Protein AF-Q9ZJ53-F1 (afdb_monomer)

Mean predicted aligned error: 12.36 Å

pLDDT: mean 78.8, std 17.34, range [36.0, 97.31]

Nearest PDB structures (foldseek):
  8stc-assembly3_E  TM=5.193E-01  e=4.170E+00  Lactiplantibacillus plantarum WCFS1
  7mj1-assembly2_C  TM=5.010E-01  e=5.053E+00  Lactiplantibacillus plantarum WCFS1
  8std-assembly2_D  TM=4.427E-01  e=3.441E+00  Lactiplantibacillus plantarum WCFS1
  8std-assembly3_F  TM=4.388E-01  e=3.911E+00  Lactiplantibacillus plantarum WCFS1

Structure (mmCIF, N/CA/C/O backbone):
data_AF-Q9ZJ53-F1
#
_entry.id   AF-Q9ZJ53-F1
#
loop_
_atom_site.group_PDB
_atom_site.id
_atom_site.type_symbol
_atom_site.label_atom_id
_atom_site.label_alt_id
_atom_site.label_comp_id
_atom_site.label_asym_id
_atom_site.label_entity_id
_atom_site.label_seq_id
_atom_site.pdbx_PDB_ins_code
_atom_site.Cartn_x
_atom_site.Cartn_y
_atom_site.Cartn_z
_atom_site.occupancy
_atom_site.B_iso_or_equiv
_atom_site.auth_seq_id
_atom_site.auth_comp_id
_atom_site.auth_asym_id
_atom_site.auth_atom_id
_atom_site.pdbx_PDB_model_num
ATOM 1 N N . MET A 1 1 ? -13.342 -15.848 3.183 1.00 72.25 1 MET A N 1
ATOM 2 C CA . MET A 1 1 ? -12.211 -14.895 3.230 1.00 72.25 1 MET A CA 1
ATOM 3 C C . MET A 1 1 ? -12.802 -13.496 3.196 1.00 72.25 1 MET A C 1
ATOM 5 O O . MET A 1 1 ? -13.707 -13.292 2.391 1.00 72.25 1 MET A O 1
ATOM 9 N N . ARG A 1 2 ? -12.399 -12.587 4.096 1.00 85.50 2 ARG A N 1
ATOM 10 C CA . ARG A 1 2 ? -12.869 -11.194 4.034 1.00 85.50 2 ARG A CA 1
ATOM 11 C C . ARG A 1 2 ? -12.349 -10.569 2.742 1.00 85.50 2 ARG A C 1
ATOM 13 O O . ARG A 1 2 ? -11.271 -10.915 2.260 1.00 85.50 2 ARG A O 1
ATOM 20 N N . GLU A 1 3 ? -13.169 -9.728 2.130 1.00 91.69 3 GLU A N 1
ATOM 21 C CA . GLU A 1 3 ? -12.764 -9.009 0.927 1.00 91.69 3 GLU A CA 1
ATOM 22 C C . GLU A 1 3 ? -11.714 -7.957 1.299 1.00 91.69 3 GLU A C 1
ATOM 24 O O . GLU A 1 3 ? -11.797 -7.349 2.367 1.00 91.69 3 GLU A O 1
ATOM 29 N N . LYS A 1 4 ? -10.714 -7.792 0.433 1.00 94.44 4 LYS A N 1
ATOM 30 C CA . LYS A 1 4 ? -9.555 -6.930 0.666 1.00 94.44 4 LYS A CA 1
ATOM 31 C C . LYS A 1 4 ? -9.735 -5.614 -0.084 1.00 94.44 4 LYS A C 1
ATOM 33 O O . LYS A 1 4 ? -10.147 -5.642 -1.246 1.00 94.44 4 LYS A O 1
ATOM 38 N N . PHE A 1 5 ? -9.414 -4.508 0.576 1.00 95.75 5 PHE A N 1
ATOM 39 C CA . PHE A 1 5 ? -9.297 -3.176 -0.015 1.00 95.75 5 PHE A CA 1
ATOM 40 C C . PHE A 1 5 ? -7.857 -2.704 0.124 1.00 95.75 5 PHE A C 1
ATOM 42 O O . PHE A 1 5 ? -7.262 -2.858 1.190 1.00 95.75 5 PHE A O 1
ATOM 49 N N . VAL A 1 6 ? -7.306 -2.166 -0.957 1.00 96.69 6 VAL A N 1
ATOM 50 C CA . VAL A 1 6 ? -5.918 -1.720 -1.035 1.00 96.69 6 VAL A CA 1
ATOM 51 C C . VAL A 1 6 ? -5.913 -0.251 -1.418 1.00 96.69 6 VAL A C 1
ATOM 53 O O . VAL A 1 6 ? -6.460 0.104 -2.454 1.00 96.69 6 VAL A O 1
ATOM 56 N N . TYR A 1 7 ? -5.299 0.583 -0.591 1.00 96.50 7 TYR A N 1
ATOM 57 C CA . TYR A 1 7 ? -5.105 2.004 -0.849 1.00 96.50 7 TYR A CA 1
ATOM 58 C C . TYR A 1 7 ? -3.656 2.230 -1.256 1.00 96.50 7 TYR A C 1
ATOM 60 O O . TYR A 1 7 ? -2.741 1.762 -0.575 1.00 96.50 7 TYR A O 1
ATOM 68 N N . VAL A 1 8 ? -3.462 2.913 -2.376 1.00 94.69 8 VAL A N 1
ATOM 69 C CA . VAL A 1 8 ? -2.155 3.147 -2.990 1.00 94.69 8 VAL A CA 1
ATOM 70 C C . VAL A 1 8 ? -1.947 4.636 -3.205 1.00 94.69 8 VAL A C 1
ATOM 72 O O . VAL A 1 8 ? -2.920 5.385 -3.321 1.00 94.69 8 VAL A O 1
ATOM 75 N N . GLU A 1 9 ? -0.695 5.072 -3.229 1.00 90.69 9 GLU A N 1
ATOM 76 C CA . GLU A 1 9 ? -0.370 6.492 -3.301 1.00 90.69 9 GLU A CA 1
ATOM 77 C C . GLU A 1 9 ? -0.742 7.101 -4.658 1.00 90.69 9 GLU A C 1
ATOM 79 O O . GLU A 1 9 ? -1.422 8.133 -4.707 1.00 90.69 9 GLU A O 1
ATOM 84 N N . GLY A 1 10 ? -0.314 6.448 -5.741 1.00 88.94 10 GLY A N 1
ATOM 85 C CA . GLY A 1 10 ? -0.455 6.938 -7.102 1.00 88.94 10 GLY A CA 1
ATOM 86 C C . GLY A 1 10 ? -0.963 5.906 -8.107 1.00 88.94 10 GLY A C 1
ATOM 87 O O . GLY A 1 10 ? -1.280 4.751 -7.812 1.00 88.94 10 GLY A O 1
ATOM 88 N N . GLU A 1 11 ? -1.058 6.352 -9.360 1.00 87.62 11 GLU A N 1
ATOM 89 C CA . GLU A 1 11 ? -1.550 5.509 -10.454 1.00 87.62 11 GLU A CA 1
ATOM 90 C C . GLU A 1 11 ? -0.517 4.453 -10.873 1.00 87.62 11 GLU A C 1
ATOM 92 O O . GLU A 1 11 ? -0.888 3.339 -11.239 1.00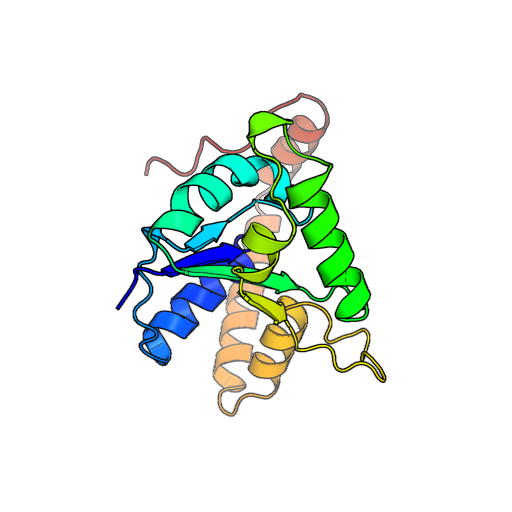 87.62 11 GLU A O 1
ATOM 97 N N . SER A 1 12 ? 0.778 4.770 -10.780 1.00 86.00 12 SER A N 1
ATOM 98 C CA . SER A 1 12 ? 1.866 3.816 -11.024 1.00 86.00 12 SER A CA 1
ATOM 99 C C . SER A 1 12 ? 1.786 2.625 -10.068 1.00 86.00 12 SER A C 1
ATOM 101 O O . SER A 1 12 ? 1.815 1.478 -10.522 1.00 86.00 12 SER A O 1
ATOM 103 N N . ASP A 1 13 ? 1.574 2.881 -8.776 1.00 88.69 13 ASP A N 1
ATOM 104 C CA . ASP A 1 13 ? 1.384 1.848 -7.751 1.00 88.69 13 ASP A CA 1
ATOM 105 C C . ASP A 1 13 ? 0.178 0.964 -8.046 1.00 88.69 13 ASP A C 1
ATOM 107 O O . ASP A 1 13 ? 0.246 -0.265 -7.953 1.00 88.69 13 ASP A O 1
ATOM 111 N N . LYS A 1 14 ? -0.938 1.588 -8.446 1.00 90.69 14 LYS A N 1
ATOM 112 C CA . LYS A 1 14 ? -2.165 0.878 -8.814 1.00 90.69 14 LYS A CA 1
ATOM 113 C C . LYS A 1 14 ? -1.925 -0.067 -9.984 1.00 90.69 14 LYS A C 1
ATOM 115 O O . LYS A 1 14 ? -2.324 -1.233 -9.924 1.00 90.69 14 LYS A O 1
ATOM 120 N N . ILE A 1 15 ? -1.273 0.419 -11.038 1.00 88.50 15 ILE A N 1
ATOM 121 C CA . ILE A 1 15 ? -0.942 -0.378 -12.222 1.00 88.50 15 ILE A CA 1
ATOM 122 C C . ILE A 1 15 ? -0.030 -1.541 -11.828 1.00 88.50 15 ILE A C 1
ATOM 124 O O . ILE A 1 15 ? -0.306 -2.689 -12.181 1.00 88.50 15 ILE A O 1
ATOM 128 N N . PHE A 1 16 ? 1.019 -1.274 -11.050 1.00 88.19 16 PHE A N 1
ATOM 129 C CA . PHE A 1 16 ? 1.937 -2.310 -10.587 1.00 88.19 16 PHE A CA 1
ATOM 130 C C . PHE A 1 16 ? 1.232 -3.383 -9.756 1.00 88.19 16 PHE A C 1
ATOM 132 O O . PHE A 1 16 ? 1.415 -4.574 -10.012 1.00 88.19 16 PHE A O 1
ATOM 139 N N . LEU A 1 17 ? 0.383 -2.990 -8.804 1.00 89.50 17 LEU A N 1
ATOM 140 C CA . LEU A 1 17 ? -0.383 -3.930 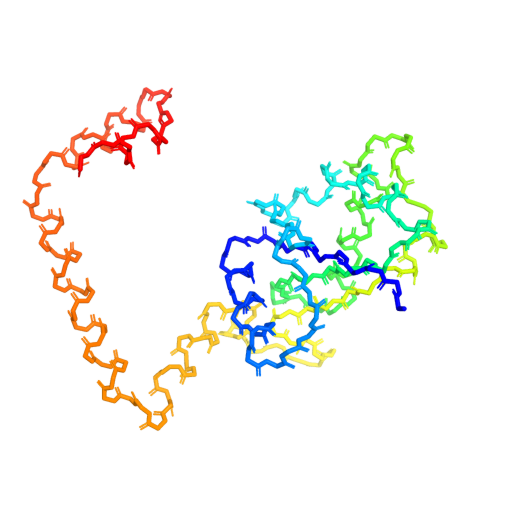-7.988 1.00 89.50 17 LEU A CA 1
ATOM 141 C C . LEU A 1 17 ? -1.403 -4.724 -8.798 1.00 89.50 17 LEU A C 1
ATOM 143 O O . LEU A 1 17 ? -1.616 -5.896 -8.496 1.00 89.50 17 LEU A O 1
ATOM 147 N N . THR A 1 18 ? -1.992 -4.130 -9.835 1.00 88.44 18 THR A N 1
ATOM 148 C CA . THR A 1 18 ? -2.893 -4.835 -10.759 1.00 88.44 18 THR A CA 1
ATOM 149 C C . THR A 1 18 ? -2.136 -5.937 -11.502 1.00 88.44 18 THR A C 1
ATOM 151 O O . THR A 1 18 ? -2.536 -7.099 -11.460 1.00 88.44 18 THR A O 1
ATOM 154 N N . ILE A 1 19 ? -0.969 -5.617 -12.074 1.00 87.19 19 ILE A N 1
ATOM 155 C CA . ILE A 1 19 ? -0.103 -6.601 -12.744 1.00 87.19 19 ILE A CA 1
ATOM 156 C C . ILE A 1 19 ? 0.352 -7.685 -11.757 1.00 87.19 19 ILE A C 1
ATOM 158 O O . ILE A 1 19 ? 0.307 -8.879 -12.058 1.00 87.19 19 ILE A O 1
ATOM 162 N N . LEU A 1 20 ? 0.776 -7.293 -10.553 1.00 86.25 20 LEU A N 1
ATOM 163 C CA . LEU A 1 20 ? 1.206 -8.237 -9.525 1.00 86.25 20 LEU A CA 1
ATOM 164 C C . LEU A 1 20 ? 0.060 -9.167 -9.103 1.00 86.25 20 LEU A C 1
ATOM 166 O O . LEU A 1 20 ? 0.287 -10.362 -8.903 1.00 86.25 20 LEU A O 1
ATOM 170 N N . ASN A 1 21 ? -1.162 -8.640 -8.992 1.00 88.94 21 ASN A N 1
ATOM 171 C CA . ASN A 1 21 ? -2.365 -9.404 -8.683 1.00 88.94 21 ASN A CA 1
ATOM 172 C C . ASN A 1 21 ? -2.666 -10.452 -9.759 1.00 88.94 21 ASN A C 1
ATOM 174 O O . ASN A 1 21 ? -2.950 -11.591 -9.394 1.00 88.94 21 ASN A O 1
ATOM 178 N N . GLU A 1 22 ? -2.542 -10.111 -11.044 1.00 86.56 22 GLU A N 1
ATOM 179 C CA . GLU A 1 22 ? -2.704 -11.062 -12.153 1.00 86.56 22 GLU A CA 1
ATOM 180 C C . GLU A 1 22 ? -1.621 -12.149 -12.135 1.00 86.56 22 GLU A C 1
ATOM 182 O O . GLU A 1 22 ? -1.921 -13.342 -12.186 1.00 86.56 22 GLU A O 1
ATOM 187 N N . VAL A 1 23 ? -0.351 -11.755 -11.994 1.00 84.06 23 VAL A N 1
ATOM 188 C CA . VAL A 1 23 ? 0.794 -12.680 -12.048 1.00 84.06 23 VAL A CA 1
ATOM 189 C C . VAL A 1 23 ? 0.835 -13.620 -10.843 1.00 84.06 23 VAL A C 1
ATOM 191 O O . VAL A 1 23 ? 1.211 -14.787 -10.970 1.00 84.06 23 VAL A O 1
ATOM 194 N N . LYS A 1 24 ? 0.495 -13.123 -9.650 1.00 87.06 24 LYS A N 1
ATOM 195 C CA . LYS A 1 24 ? 0.548 -13.893 -8.396 1.00 87.06 24 LYS A CA 1
ATOM 196 C C . LYS A 1 24 ? -0.809 -14.429 -7.952 1.00 87.06 24 LYS A C 1
ATOM 198 O O . LYS A 1 24 ? -0.859 -15.124 -6.940 1.00 87.06 24 LYS A O 1
ATOM 203 N N . ASN A 1 25 ? -1.877 -14.134 -8.693 1.00 87.25 25 ASN A N 1
ATOM 204 C CA . ASN A 1 25 ? -3.254 -14.495 -8.365 1.00 87.25 25 ASN A CA 1
ATOM 205 C C . ASN A 1 25 ? -3.618 -14.132 -6.910 1.00 87.25 25 ASN A C 1
ATOM 207 O O . ASN A 1 25 ? -4.056 -14.977 -6.127 1.00 87.25 25 ASN A O 1
ATOM 211 N N . LEU A 1 26 ? -3.394 -12.868 -6.519 1.00 85.62 26 LEU A N 1
ATOM 212 C CA . LEU A 1 26 ? -3.594 -12.408 -5.130 1.00 85.62 26 LEU A CA 1
ATOM 213 C C . LEU A 1 26 ? -5.081 -12.355 -4.719 1.00 85.62 26 LEU A C 1
ATOM 215 O O . LEU A 1 26 ? -5.398 -12.181 -3.531 1.00 85.62 26 LEU A O 1
ATOM 219 N N . GLY A 1 27 ? -5.986 -12.525 -5.689 1.00 87.25 27 GLY A N 1
ATOM 220 C CA . GLY A 1 27 ? -7.434 -12.530 -5.500 1.00 87.25 27 GLY A CA 1
ATOM 221 C C . GLY A 1 27 ? -7.998 -11.152 -5.154 1.00 87.25 27 GLY A C 1
ATOM 222 O O . GLY A 1 27 ? -9.046 -11.068 -4.511 1.00 87.25 27 GLY A O 1
ATOM 223 N N . LEU A 1 28 ? -7.285 -10.081 -5.512 1.00 90.38 28 LEU A N 1
ATOM 224 C CA . LEU A 1 28 ? -7.778 -8.713 -5.395 1.00 90.38 28 LEU A CA 1
ATOM 225 C C . LEU A 1 28 ? -8.714 -8.421 -6.568 1.00 90.38 28 LEU A C 1
ATOM 227 O O . LEU A 1 28 ? -8.491 -8.887 -7.683 1.00 90.38 28 LEU A O 1
ATOM 231 N N . LYS A 1 29 ? -9.767 -7.650 -6.307 1.00 91.88 29 LYS A N 1
ATOM 232 C CA . LYS A 1 29 ? -10.575 -7.055 -7.371 1.00 91.88 29 LYS A CA 1
ATOM 233 C C . LYS A 1 29 ? -9.981 -5.699 -7.707 1.00 91.88 29 LYS A C 1
ATOM 235 O O . LYS A 1 29 ? -9.721 -4.927 -6.786 1.00 91.88 29 LYS A O 1
ATOM 240 N N . ASP A 1 30 ? -9.869 -5.376 -8.987 1.00 87.06 30 ASP A N 1
ATOM 241 C CA . ASP A 1 30 ? -9.320 -4.089 -9.435 1.00 87.06 30 ASP A CA 1
ATOM 242 C C . ASP A 1 30 ? -10.124 -2.898 -8.891 1.00 87.06 30 ASP A C 1
ATOM 244 O O . ASP A 1 30 ? -9.560 -1.865 -8.538 1.00 87.06 30 ASP A O 1
ATOM 248 N N . SER A 1 31 ? -11.442 -3.071 -8.722 1.00 90.88 31 SER A N 1
ATOM 249 C CA . SER A 1 31 ? -12.336 -2.085 -8.095 1.00 90.88 31 SER A CA 1
ATOM 250 C C . SER A 1 31 ? -11.992 -1.770 -6.638 1.00 90.88 31 SER A C 1
ATOM 252 O O . SER A 1 31 ? -12.444 -0.758 -6.113 1.00 90.88 31 SER A O 1
ATOM 254 N N . ASN A 1 32 ? -11.235 -2.645 -5.978 1.00 93.69 32 ASN A N 1
ATOM 255 C CA . ASN A 1 32 ? -10.861 -2.511 -4.576 1.00 93.69 32 ASN A CA 1
ATOM 256 C C . ASN A 1 32 ? -9.426 -1.983 -4.414 1.00 93.69 32 ASN A C 1
ATOM 258 O O . ASN A 1 32 ? -8.951 -1.899 -3.282 1.00 93.69 32 ASN A O 1
ATOM 262 N N . ILE A 1 33 ? -8.738 -1.658 -5.518 1.00 94.44 33 ILE A N 1
ATOM 263 C CA . ILE A 1 33 ? -7.447 -0.963 -5.518 1.00 94.44 33 ILE A CA 1
ATOM 264 C C . ILE A 1 33 ? -7.721 0.529 -5.747 1.00 94.44 33 ILE A C 1
ATOM 266 O O . ILE A 1 33 ? -8.018 0.982 -6.861 1.00 94.44 33 ILE A O 1
ATOM 270 N N . ILE A 1 34 ? -7.673 1.284 -4.656 1.00 95.12 34 ILE A N 1
ATOM 271 C CA . ILE A 1 34 ? -8.033 2.695 -4.577 1.00 95.12 34 ILE A CA 1
ATOM 272 C C . ILE A 1 34 ? -6.761 3.531 -4.669 1.00 95.12 34 ILE A C 1
ATOM 274 O O . ILE A 1 34 ? -5.859 3.384 -3.850 1.00 95.12 34 ILE A O 1
ATOM 278 N N . ASN A 1 35 ? -6.696 4.398 -5.674 1.00 93.75 35 ASN A N 1
ATOM 279 C CA . ASN A 1 35 ? -5.626 5.375 -5.830 1.00 93.75 35 ASN A CA 1
ATOM 280 C C . ASN A 1 35 ? -6.002 6.640 -5.045 1.00 93.75 35 ASN A C 1
ATOM 282 O O . ASN A 1 35 ? -7.012 7.268 -5.361 1.00 93.75 35 ASN A O 1
ATOM 286 N N . CYS A 1 36 ? -5.199 7.003 -4.045 1.00 92.38 36 CYS A N 1
ATOM 287 C CA . CYS A 1 36 ? -5.397 8.202 -3.227 1.00 92.38 36 CYS A CA 1
ATOM 288 C C . CYS A 1 36 ? -5.021 9.498 -3.974 1.00 92.38 36 CYS A C 1
ATOM 290 O O . CYS A 1 36 ? -5.352 10.599 -3.541 1.00 92.38 36 CYS A O 1
ATOM 292 N N . GLY A 1 37 ? -4.317 9.393 -5.101 1.00 84.94 37 GLY A N 1
ATOM 293 C CA . GLY A 1 37 ? -3.938 10.493 -5.985 1.00 84.94 37 GLY A CA 1
ATOM 294 C C . GLY A 1 37 ? -2.677 11.253 -5.567 1.00 84.94 37 GLY A C 1
ATOM 295 O O . GLY A 1 37 ? -2.169 12.034 -6.370 1.00 84.94 37 GLY A O 1
ATOM 296 N N . SER A 1 38 ? -2.194 11.064 -4.335 1.00 83.50 38 SER A N 1
ATOM 297 C CA . SER A 1 38 ? -0.897 11.537 -3.817 1.00 83.50 38 SER A CA 1
ATOM 298 C C . SER A 1 38 ? -0.687 11.060 -2.374 1.00 83.50 38 SER A C 1
ATOM 300 O O . SER A 1 38 ? -1.678 10.798 -1.684 1.00 83.50 38 SER A O 1
ATOM 302 N N . LYS A 1 39 ? 0.554 11.093 -1.861 1.00 76.12 39 LYS A N 1
ATOM 303 C CA . LYS A 1 39 ? 0.859 10.725 -0.463 1.00 76.12 39 LYS A CA 1
ATOM 304 C C . LYS A 1 39 ? 0.035 11.432 0.591 1.00 76.12 39 LYS A C 1
ATOM 306 O O . LYS A 1 39 ? -0.295 10.810 1.591 1.00 76.12 39 LYS A O 1
ATOM 311 N N . ASP A 1 40 ? -0.299 12.702 0.387 1.00 83.50 40 ASP A N 1
ATOM 312 C CA . ASP A 1 40 ? -0.938 13.533 1.415 1.00 83.50 40 ASP A CA 1
ATOM 313 C C . ASP A 1 40 ? -2.472 13.414 1.436 1.00 83.50 40 ASP A C 1
ATOM 315 O O . ASP A 1 40 ? -3.138 14.081 2.230 1.00 83.50 40 ASP A O 1
ATOM 319 N N . LYS A 1 41 ? -3.048 12.588 0.552 1.00 91.38 41 LYS A N 1
ATOM 320 C CA . LYS A 1 41 ? -4.501 12.488 0.337 1.00 91.38 41 LYS A CA 1
ATOM 321 C C . LYS A 1 41 ? -5.150 11.249 0.934 1.00 91.38 41 LYS A C 1
ATOM 323 O O . LYS A 1 41 ? -6.353 11.061 0.787 1.00 91.38 41 LYS A O 1
ATOM 328 N N . LEU A 1 42 ? -4.411 10.427 1.678 1.00 94.12 42 LEU A N 1
ATOM 329 C CA . LEU A 1 42 ? -5.008 9.274 2.357 1.00 94.12 42 LEU A CA 1
ATOM 330 C C . LEU A 1 42 ? -6.086 9.700 3.376 1.00 94.12 42 LEU A C 1
ATOM 332 O O . LEU A 1 42 ? -7.030 8.957 3.635 1.00 94.12 42 LEU A O 1
ATOM 336 N N . SER A 1 43 ? -5.979 10.909 3.936 1.00 93.25 43 SER A N 1
ATOM 337 C CA . SER A 1 43 ? -6.982 11.474 4.849 1.00 93.25 43 SER A CA 1
ATOM 338 C C . SER A 1 43 ? -8.358 11.690 4.203 1.00 93.25 43 SER A C 1
ATOM 340 O O . SER A 1 43 ? -9.366 11.643 4.918 1.00 93.25 43 SER A O 1
ATOM 342 N N . GLU A 1 44 ? -8.411 11.891 2.880 1.00 93.81 44 GLU A N 1
ATOM 343 C CA . GLU A 1 44 ? -9.653 12.010 2.102 1.00 93.81 44 GLU A CA 1
ATOM 344 C C . GLU A 1 44 ? -10.406 10.668 2.069 1.00 93.81 44 GLU A C 1
ATOM 346 O O . GLU A 1 44 ? -11.634 10.641 2.102 1.00 93.81 44 GLU A O 1
ATOM 351 N N . GLU A 1 45 ? -9.676 9.553 2.145 1.00 95.38 45 GLU A N 1
ATOM 352 C CA . GLU A 1 45 ? -10.216 8.189 2.150 1.00 95.38 45 GLU A CA 1
ATOM 353 C C . GLU A 1 45 ? -10.542 7.652 3.556 1.00 95.38 45 GLU A C 1
ATOM 355 O O . GLU A 1 45 ? -11.029 6.527 3.701 1.00 95.38 45 GLU A O 1
ATOM 360 N N . ALA A 1 46 ? -10.316 8.433 4.619 1.00 94.25 46 ALA A N 1
ATOM 361 C CA . ALA A 1 46 ? -10.484 7.967 5.999 1.00 94.25 46 ALA A CA 1
ATOM 362 C C . ALA A 1 46 ? -11.918 7.503 6.318 1.00 94.25 46 ALA A C 1
ATOM 364 O O . ALA A 1 46 ? -12.102 6.530 7.052 1.00 94.25 46 ALA A O 1
ATOM 365 N N . GLU A 1 47 ? -12.939 8.150 5.743 1.00 94.88 47 GLU A N 1
ATOM 366 C CA . GLU A 1 47 ? -14.338 7.718 5.874 1.00 94.88 47 GLU A CA 1
ATOM 367 C C . GLU A 1 47 ? -14.538 6.306 5.307 1.00 94.88 47 GLU A C 1
ATOM 369 O O . GLU A 1 47 ? -15.087 5.427 5.979 1.00 94.88 47 GLU A O 1
ATOM 374 N N . SER A 1 48 ? -14.038 6.080 4.090 1.00 94.44 48 SER A N 1
ATOM 375 C CA . SER A 1 48 ? -14.098 4.799 3.385 1.00 94.44 48 SER A CA 1
ATOM 376 C C . SER A 1 48 ? -13.344 3.714 4.154 1.00 94.44 48 SER A C 1
ATOM 378 O O . SER A 1 48 ? -13.888 2.636 4.410 1.00 94.44 48 SER A O 1
ATOM 380 N N . ILE A 1 49 ? -12.125 4.013 4.607 1.00 95.81 49 ILE A N 1
ATOM 381 C CA . ILE A 1 49 ? -11.299 3.102 5.406 1.00 95.81 49 ILE A CA 1
ATOM 382 C C . ILE A 1 49 ? -12.043 2.698 6.682 1.00 95.81 49 ILE A C 1
ATOM 384 O O . ILE A 1 49 ? -12.241 1.507 6.938 1.00 95.81 49 ILE A O 1
ATOM 388 N N . LYS A 1 50 ? -12.523 3.679 7.455 1.00 95.12 50 LYS A N 1
ATOM 389 C CA . LYS A 1 50 ? -13.222 3.438 8.723 1.00 95.12 50 LYS A CA 1
ATOM 390 C C . LYS A 1 50 ? -14.514 2.647 8.532 1.00 95.12 50 LYS A C 1
ATOM 392 O O . LYS A 1 50 ? -14.798 1.728 9.302 1.00 95.12 50 LYS A O 1
ATOM 397 N N . GLY A 1 51 ? -15.284 2.961 7.490 1.00 94.31 51 GLY A N 1
ATOM 398 C CA . GLY A 1 51 ? -16.493 2.219 7.136 1.00 94.31 51 GLY A CA 1
ATOM 399 C C . GLY A 1 51 ? -16.203 0.754 6.795 1.00 94.31 51 GLY A C 1
ATOM 400 O O . GLY A 1 51 ? -16.919 -0.146 7.246 1.00 94.31 51 GLY A O 1
ATOM 401 N N . ASN A 1 52 ? -15.124 0.501 6.052 1.00 94.69 52 ASN A N 1
ATOM 402 C CA . ASN A 1 52 ? -14.776 -0.831 5.568 1.00 94.69 52 ASN A CA 1
ATOM 403 C C . ASN A 1 52 ? -14.088 -1.722 6.618 1.00 94.69 52 ASN A C 1
ATOM 405 O O . ASN A 1 52 ? -14.253 -2.943 6.551 1.00 94.69 52 ASN A O 1
ATOM 409 N N . LEU A 1 53 ? -13.409 -1.161 7.628 1.00 94.25 53 LEU A N 1
ATOM 410 C CA . LEU A 1 53 ? -12.718 -1.920 8.691 1.00 94.25 53 LEU A CA 1
ATOM 411 C C . LEU A 1 53 ? -13.607 -2.957 9.405 1.00 94.25 53 LEU A C 1
ATOM 413 O O . LEU A 1 53 ? -13.133 -4.007 9.839 1.00 94.25 53 LEU A O 1
ATOM 417 N N . LYS A 1 54 ? -14.924 -2.726 9.466 1.00 88.56 54 LYS A N 1
ATOM 418 C CA . LYS A 1 54 ? -15.879 -3.647 10.109 1.00 88.56 54 LYS A CA 1
ATOM 419 C C . LYS A 1 54 ? -16.039 -4.981 9.377 1.00 88.56 54 LYS A C 1
ATOM 421 O O . LYS A 1 54 ? -16.323 -5.992 10.013 1.00 88.56 54 LYS A O 1
ATOM 426 N N . ALA A 1 55 ? -15.892 -4.991 8.051 1.00 92.19 55 ALA A N 1
ATOM 427 C CA . ALA A 1 55 ? -16.222 -6.152 7.216 1.00 92.19 55 ALA A CA 1
ATOM 428 C C . ALA A 1 55 ? -15.105 -6.575 6.251 1.00 92.19 55 ALA A C 1
ATOM 430 O O . ALA A 1 55 ? -15.099 -7.710 5.766 1.00 92.19 55 ALA A O 1
ATOM 431 N N . LYS A 1 56 ? -14.141 -5.697 5.982 1.00 95.06 56 LYS A N 1
ATOM 432 C CA . LYS A 1 56 ? -13.070 -5.884 4.999 1.00 95.06 56 LYS A CA 1
ATOM 433 C C . LYS A 1 56 ? -11.707 -5.905 5.673 1.00 95.06 56 LYS A C 1
ATOM 435 O O . LYS A 1 56 ? -11.579 -5.425 6.796 1.00 95.06 56 LYS A O 1
ATOM 440 N N . ASP A 1 57 ? -10.730 -6.481 4.990 1.00 95.31 57 ASP A N 1
ATOM 441 C CA . ASP A 1 57 ? -9.326 -6.351 5.367 1.00 95.31 57 ASP A CA 1
ATOM 442 C C . ASP A 1 57 ? -8.748 -5.148 4.615 1.00 95.31 57 ASP A C 1
ATOM 444 O O . ASP A 1 57 ? -8.875 -5.073 3.389 1.00 95.31 57 ASP A O 1
ATOM 448 N N . ILE A 1 58 ? -8.140 -4.208 5.338 1.00 97.31 58 ILE A N 1
ATOM 449 C CA . ILE A 1 58 ? -7.601 -2.974 4.759 1.00 97.31 58 ILE A CA 1
ATOM 450 C C . ILE A 1 58 ? -6.086 -3.066 4.642 1.00 97.31 58 ILE A C 1
ATOM 452 O O . ILE A 1 58 ? -5.391 -3.445 5.588 1.00 97.31 58 ILE A O 1
ATOM 456 N N . TYR A 1 59 ? -5.596 -2.688 3.469 1.00 96.31 59 TYR A N 1
ATOM 457 C CA . TYR A 1 59 ? -4.193 -2.651 3.113 1.00 96.31 59 TYR A CA 1
ATOM 458 C C . TYR A 1 59 ? -3.830 -1.251 2.630 1.00 96.31 59 TYR A C 1
ATOM 460 O O . TYR A 1 59 ? -4.583 -0.650 1.868 1.00 96.31 59 TYR A O 1
ATOM 468 N N . ILE 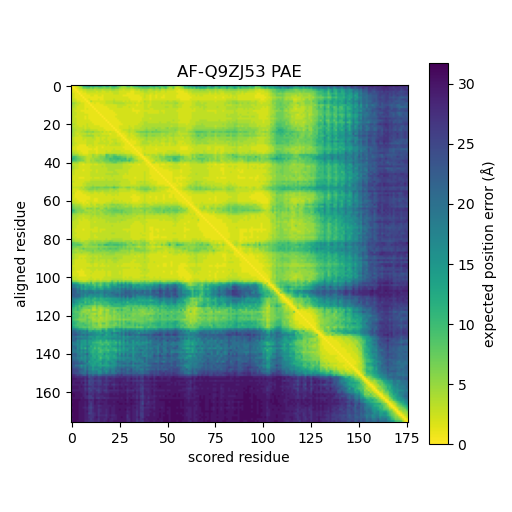A 1 60 ? -2.670 -0.756 3.041 1.00 95.56 60 ILE A N 1
ATOM 469 C CA . ILE A 1 60 ? -2.069 0.471 2.513 1.00 95.56 60 ILE A CA 1
ATOM 470 C C . ILE A 1 60 ? -0.725 0.081 1.909 1.00 95.56 60 ILE A C 1
ATOM 472 O O . ILE A 1 60 ? 0.063 -0.583 2.582 1.00 95.56 60 ILE A O 1
ATOM 476 N N . VAL A 1 61 ? -0.485 0.449 0.652 1.00 92.56 61 VAL A N 1
ATOM 477 C CA . VAL A 1 61 ? 0.762 0.166 -0.071 1.00 92.56 61 VAL A CA 1
ATOM 478 C C . VAL A 1 61 ? 1.314 1.478 -0.600 1.00 92.56 61 VAL A C 1
ATOM 480 O O . VAL A 1 61 ? 0.797 2.008 -1.579 1.00 92.56 61 VAL A O 1
ATOM 483 N N . PHE A 1 62 ? 2.291 2.034 0.107 1.00 91.50 62 PHE A N 1
ATOM 484 C CA . PHE A 1 62 ? 2.863 3.353 -0.173 1.00 91.50 62 PHE A CA 1
ATOM 485 C C . PHE A 1 62 ? 4.357 3.225 -0.431 1.00 91.50 62 PHE A C 1
ATOM 487 O O . PHE A 1 62 ? 4.983 2.274 0.041 1.00 91.50 62 PHE A O 1
ATOM 494 N N . ASP A 1 63 ? 4.936 4.201 -1.114 1.00 85.94 63 ASP A N 1
ATOM 495 C CA . ASP A 1 63 ? 6.381 4.265 -1.234 1.00 85.94 63 ASP A CA 1
ATOM 496 C C . ASP A 1 63 ? 7.030 4.671 0.090 1.00 85.94 63 ASP A C 1
ATOM 498 O O . ASP A 1 63 ? 6.429 5.271 0.987 1.00 85.94 63 ASP A O 1
ATOM 502 N N . SER A 1 64 ? 8.280 4.264 0.254 1.00 79.75 64 SER A N 1
ATOM 503 C CA . SER A 1 64 ? 9.019 4.483 1.491 1.00 79.75 64 SER A CA 1
ATOM 504 C C . SER A 1 64 ? 9.642 5.877 1.588 1.00 79.75 64 SER A C 1
ATOM 506 O O . SER A 1 64 ? 10.054 6.272 2.678 1.00 79.75 64 SER A O 1
ATOM 508 N N . ASP A 1 65 ? 9.719 6.629 0.482 1.00 80.00 65 ASP A N 1
ATOM 509 C CA . ASP A 1 65 ? 10.185 8.025 0.433 1.00 80.00 65 ASP A CA 1
ATOM 510 C C . ASP A 1 65 ? 11.571 8.257 1.080 1.00 80.00 65 ASP A C 1
ATOM 512 O O . ASP A 1 65 ? 11.870 9.344 1.582 1.00 80.00 65 ASP A O 1
ATOM 516 N N . ASN A 1 66 ? 12.437 7.235 1.115 1.00 77.00 66 ASN A N 1
ATOM 517 C CA . ASN A 1 66 ? 13.742 7.274 1.798 1.00 77.00 66 ASN A CA 1
ATOM 518 C C . ASN A 1 66 ? 13.627 7.533 3.318 1.00 77.00 66 ASN A C 1
ATOM 520 O O . ASN A 1 66 ? 14.577 7.980 3.966 1.00 77.00 66 ASN A O 1
ATOM 524 N N . GLN A 1 67 ? 12.458 7.260 3.897 1.00 78.88 67 GLN A N 1
ATOM 525 C CA . GLN A 1 67 ? 12.175 7.365 5.322 1.00 78.88 67 GLN A CA 1
ATOM 526 C C . GLN A 1 67 ? 12.241 5.992 5.991 1.00 78.88 67 GLN A C 1
ATOM 528 O O . GLN A 1 67 ? 11.947 4.967 5.379 1.00 78.88 67 GLN A O 1
ATOM 533 N N . THR A 1 68 ? 12.540 5.961 7.291 1.00 83.75 68 THR A N 1
ATOM 534 C CA . THR A 1 68 ? 12.404 4.715 8.051 1.00 83.75 68 THR A CA 1
ATOM 535 C C . THR A 1 68 ? 10.945 4.263 8.076 1.00 83.75 68 THR A C 1
ATOM 537 O O . THR A 1 68 ? 10.023 5.085 8.079 1.00 83.75 68 THR A O 1
ATOM 540 N N . LYS A 1 69 ? 10.730 2.948 8.170 1.00 85.31 69 LYS A N 1
ATOM 541 C CA . LYS A 1 69 ? 9.391 2.357 8.284 1.00 85.31 69 LYS A CA 1
ATOM 542 C C . LYS A 1 69 ? 8.550 3.002 9.389 1.00 85.31 69 LYS A C 1
ATOM 544 O O . LYS A 1 69 ? 7.389 3.322 9.158 1.00 85.31 69 LYS A O 1
ATOM 549 N N . GLU A 1 70 ? 9.147 3.232 10.558 1.00 89.19 70 GLU A N 1
ATOM 550 C CA . GLU A 1 70 ? 8.481 3.893 11.686 1.00 89.19 70 GLU A CA 1
ATOM 551 C C . GLU A 1 70 ? 7.998 5.297 11.301 1.00 89.19 70 GLU A C 1
ATOM 553 O O . GLU A 1 70 ? 6.835 5.627 11.509 1.00 89.19 70 GLU A O 1
ATOM 558 N N . THR A 1 71 ? 8.855 6.102 10.664 1.00 89.94 71 THR A N 1
ATOM 559 C CA . THR A 1 71 ? 8.512 7.474 10.255 1.00 89.94 71 THR A CA 1
ATOM 560 C C . THR A 1 71 ? 7.327 7.481 9.293 1.00 89.94 71 THR A C 1
ATOM 562 O O . THR A 1 71 ? 6.366 8.221 9.512 1.00 89.94 71 THR A O 1
ATOM 565 N N . LYS A 1 72 ? 7.345 6.604 8.282 1.00 89.62 72 LYS A N 1
ATOM 566 C CA . LYS A 1 72 ? 6.268 6.531 7.289 1.00 89.62 72 LYS A CA 1
ATOM 567 C C . LYS A 1 72 ? 4.961 6.000 7.888 1.00 89.62 72 LYS A C 1
ATOM 569 O O . LYS A 1 72 ? 3.885 6.499 7.565 1.00 89.62 72 LYS A O 1
ATOM 574 N N . ILE A 1 73 ? 5.029 5.047 8.823 1.00 92.06 73 ILE A N 1
ATOM 575 C CA . ILE A 1 73 ? 3.848 4.581 9.569 1.00 92.06 73 ILE A CA 1
ATOM 576 C C . ILE A 1 73 ? 3.258 5.711 10.421 1.00 92.06 73 ILE A C 1
ATOM 578 O O . ILE A 1 73 ? 2.038 5.873 10.428 1.00 92.06 73 ILE A O 1
ATOM 582 N N . GLN A 1 74 ? 4.082 6.515 11.102 1.00 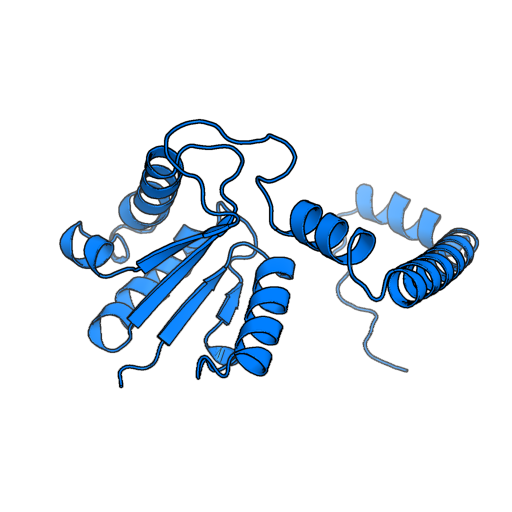93.62 74 GLN A N 1
ATOM 583 C CA . GLN A 1 74 ? 3.590 7.663 11.874 1.00 93.62 74 GLN A CA 1
ATOM 584 C C . GLN A 1 74 ? 2.967 8.740 10.970 1.00 93.62 74 GLN A C 1
ATOM 586 O O . GLN A 1 74 ? 1.956 9.337 11.340 1.00 93.62 74 GLN A O 1
ATOM 591 N N . GLU A 1 75 ? 3.504 8.959 9.767 1.00 94.12 75 GLU A N 1
ATOM 592 C CA . GLU A 1 75 ? 2.911 9.851 8.761 1.00 94.12 75 GLU A CA 1
ATOM 593 C C . GLU A 1 75 ? 1.514 9.368 8.336 1.00 94.12 75 GLU A C 1
ATOM 595 O O . GLU A 1 75 ? 0.544 10.126 8.407 1.00 94.12 75 GLU A O 1
ATOM 600 N N . ILE A 1 76 ? 1.381 8.084 7.992 1.00 94.69 76 ILE A N 1
ATOM 601 C CA . ILE A 1 76 ? 0.097 7.450 7.652 1.00 94.69 76 ILE A CA 1
ATOM 602 C C . ILE A 1 76 ? -0.882 7.528 8.835 1.00 94.69 76 ILE A C 1
ATOM 604 O O . ILE A 1 76 ? -2.053 7.879 8.662 1.00 94.69 76 ILE A O 1
ATOM 608 N N . LYS A 1 77 ? -0.404 7.259 10.057 1.00 96.00 77 LYS A N 1
ATOM 609 C CA . LYS A 1 77 ? -1.194 7.365 11.291 1.00 96.00 77 LYS A CA 1
ATOM 610 C C . LYS A 1 77 ? -1.740 8.775 11.473 1.00 96.00 77 LYS A C 1
ATOM 612 O O . LYS A 1 77 ? -2.939 8.944 11.684 1.00 96.00 77 LYS A O 1
ATOM 617 N N . LYS A 1 78 ? -0.895 9.792 11.304 1.00 95.88 78 LYS A N 1
ATOM 618 C CA . LYS A 1 78 ? -1.300 11.197 11.380 1.00 95.88 78 LYS A CA 1
ATOM 619 C C . LYS A 1 78 ? -2.373 11.542 10.347 1.00 95.88 78 LYS A C 1
ATOM 621 O O . LYS A 1 78 ? -3.346 12.222 10.676 1.00 95.88 78 LYS A O 1
ATOM 626 N N . GLN A 1 79 ? -2.251 11.043 9.117 1.00 95.56 79 GLN A N 1
ATOM 627 C CA . GLN A 1 79 ? -3.268 11.279 8.092 1.00 95.56 79 GLN A CA 1
ATOM 628 C C . GLN A 1 79 ? -4.643 10.711 8.483 1.00 95.56 79 GLN A C 1
ATOM 630 O O . GLN A 1 79 ? -5.657 11.389 8.310 1.00 95.56 79 GLN A O 1
ATOM 635 N N . LEU A 1 80 ? -4.675 9.509 9.066 1.00 96.38 80 LEU A N 1
ATOM 636 C CA . LEU A 1 80 ? -5.914 8.806 9.425 1.00 96.38 80 LEU A CA 1
ATOM 637 C C . LEU A 1 80 ? -6.504 9.199 10.789 1.00 96.38 80 LEU A C 1
ATOM 639 O O . LEU A 1 80 ? -7.702 9.017 11.014 1.00 96.38 80 LEU A O 1
ATOM 643 N N . GLN A 1 81 ? -5.693 9.730 11.705 1.00 95.62 81 GLN A N 1
ATOM 644 C CA . GLN A 1 81 ? -6.125 10.079 13.063 1.00 95.62 81 GLN A CA 1
ATOM 645 C C . GLN A 1 81 ? -6.222 11.591 13.315 1.00 95.62 81 GLN A C 1
ATOM 647 O O . GLN A 1 81 ? -7.008 12.008 14.162 1.00 95.62 81 GLN A O 1
ATOM 652 N N . GLU A 1 82 ? -5.479 12.432 12.587 1.00 93.56 82 GLU A N 1
ATOM 653 C CA . GLU A 1 82 ? -5.435 13.884 12.827 1.00 93.56 82 GLU A CA 1
ATOM 654 C C . GLU A 1 82 ? -5.961 14.698 11.640 1.00 93.56 82 GLU A C 1
ATOM 656 O O . GLU A 1 82 ? -6.840 15.547 11.828 1.00 93.56 82 GLU A O 1
ATOM 661 N N . ASN A 1 83 ? -5.468 14.416 10.427 1.00 91.62 83 ASN A N 1
ATOM 662 C CA . ASN A 1 83 ? -5.707 15.236 9.227 1.00 91.62 83 ASN A CA 1
ATOM 663 C C . ASN A 1 83 ? -7.065 14.978 8.546 1.00 91.62 83 ASN A C 1
ATOM 665 O O . ASN A 1 83 ? -7.312 15.489 7.456 1.00 91.62 83 ASN A O 1
ATOM 669 N N . THR A 1 84 ? -7.944 14.193 9.166 1.00 90.12 84 THR A N 1
ATOM 670 C CA . THR A 1 84 ? -9.303 13.928 8.681 1.00 90.12 84 THR A CA 1
ATOM 671 C C . THR A 1 84 ? -10.364 14.554 9.596 1.00 90.12 84 THR A C 1
ATOM 673 O O . THR A 1 84 ? -10.073 14.996 10.717 1.00 90.12 84 THR A O 1
ATOM 676 N N . LYS A 1 85 ? -11.619 14.600 9.131 1.00 89.06 85 LYS A N 1
ATOM 677 C CA . LYS A 1 85 ? -12.756 15.099 9.921 1.00 89.06 85 LYS A CA 1
ATOM 678 C C . LYS A 1 85 ? -12.923 14.270 11.191 1.00 89.06 85 LYS A C 1
ATOM 680 O O . LYS A 1 85 ? -12.745 13.055 11.175 1.00 89.06 85 LYS A O 1
ATOM 685 N N . GLN A 1 86 ? -13.328 14.917 12.283 1.00 89.44 86 GLN A N 1
ATOM 686 C CA . GLN A 1 86 ? -13.371 14.305 13.614 1.00 89.44 86 GLN A CA 1
ATOM 687 C C . GLN A 1 86 ? -14.173 12.991 13.674 1.00 89.44 86 GLN A C 1
ATOM 689 O O . GLN A 1 86 ? -13.761 12.058 14.356 1.00 89.44 86 GLN A O 1
ATOM 694 N N . GLU A 1 87 ? -15.274 12.888 12.930 1.00 91.19 87 GLU A N 1
ATOM 695 C CA . GLU A 1 87 ? -16.116 11.685 12.850 1.00 91.19 87 GLU A CA 1
ATOM 696 C C . GLU A 1 87 ? -15.440 10.488 12.150 1.00 91.19 87 GLU A C 1
ATOM 698 O O . GLU A 1 87 ? -15.693 9.327 12.498 1.00 91.19 87 GLU A O 1
ATOM 703 N N . HIS A 1 88 ? -14.515 10.757 11.226 1.00 93.50 88 HIS A N 1
ATOM 704 C CA . HIS A 1 88 ? -13.804 9.748 10.439 1.00 93.50 88 HIS A CA 1
ATOM 705 C C . HIS A 1 88 ? -12.419 9.407 10.989 1.00 93.50 88 HIS A C 1
ATOM 707 O O . HIS A 1 88 ? -11.790 8.489 10.478 1.00 93.50 88 HIS A O 1
ATOM 713 N N . ARG A 1 89 ? -11.954 10.086 12.046 1.00 95.06 89 ARG A N 1
ATOM 714 C CA . ARG A 1 89 ? -10.674 9.770 12.695 1.00 95.06 89 ARG A CA 1
ATOM 715 C C . ARG A 1 89 ? -10.671 8.340 13.206 1.00 95.06 89 ARG A C 1
ATOM 717 O O . ARG A 1 89 ? -11.612 7.934 13.896 1.00 95.06 89 ARG A O 1
ATOM 724 N N . LEU A 1 90 ? -9.621 7.600 12.878 1.00 96.12 90 LEU A N 1
ATOM 725 C CA . LEU A 1 90 ? -9.413 6.265 13.419 1.00 96.12 90 LEU A CA 1
ATOM 726 C C . LEU A 1 90 ? -8.895 6.360 14.856 1.00 96.12 90 LEU A C 1
ATOM 728 O O . LEU A 1 90 ? -8.119 7.254 15.191 1.00 96.12 90 LEU A O 1
ATOM 732 N N . ASN A 1 91 ? -9.299 5.425 15.708 1.00 95.94 91 ASN A N 1
ATOM 733 C CA . ASN A 1 91 ? -8.611 5.182 16.975 1.00 95.94 91 ASN A CA 1
ATOM 734 C C . ASN A 1 91 ? -7.434 4.202 16.779 1.00 95.94 91 ASN A C 1
ATOM 736 O O . ASN A 1 91 ? -7.219 3.680 15.684 1.00 95.94 91 ASN A O 1
ATOM 740 N N . ASP A 1 92 ? -6.647 3.958 17.828 1.00 96.75 92 ASP A N 1
ATOM 741 C CA . ASP A 1 92 ? -5.485 3.062 17.740 1.00 96.75 92 ASP A CA 1
ATOM 742 C C . ASP A 1 92 ? -5.868 1.603 17.450 1.00 96.75 92 ASP A C 1
ATOM 744 O O . ASP A 1 92 ? -5.164 0.917 16.716 1.00 96.75 92 ASP A O 1
ATOM 748 N N . GLU A 1 93 ? -6.999 1.123 17.969 1.00 96.38 93 GLU A N 1
ATOM 749 C CA . GLU A 1 93 ? -7.481 -0.240 17.723 1.00 96.38 93 GLU A CA 1
ATOM 750 C C . GLU A 1 93 ? -7.962 -0.425 16.275 1.00 96.38 93 GLU A C 1
ATOM 752 O O . GLU A 1 93 ? -7.711 -1.460 15.660 1.00 96.38 93 GLU A O 1
ATOM 757 N N . GLU A 1 94 ? -8.610 0.590 15.702 1.00 96.62 94 GLU A N 1
ATOM 758 C CA . GLU A 1 94 ? -8.977 0.652 14.283 1.00 96.62 94 GLU A CA 1
ATOM 759 C C . GLU A 1 94 ? -7.730 0.724 13.395 1.00 96.62 94 GLU A C 1
ATOM 761 O O . GLU A 1 94 ? -7.630 -0.005 12.410 1.00 96.62 94 GLU A O 1
ATOM 766 N N . PHE A 1 95 ? -6.754 1.559 13.756 1.00 97.06 95 PHE A N 1
ATOM 767 C CA . PHE A 1 95 ? -5.512 1.704 13.000 1.00 97.06 95 PHE A CA 1
ATOM 768 C C . PHE A 1 95 ? -4.694 0.406 12.980 1.00 97.06 95 PHE A C 1
ATOM 770 O O . PHE A 1 95 ? -4.232 -0.015 11.923 1.00 97.06 95 PHE A O 1
ATOM 777 N N . ASN A 1 96 ? -4.585 -0.282 14.119 1.00 96.06 96 ASN A N 1
ATOM 778 C CA . ASN A 1 96 ? -3.837 -1.537 14.243 1.00 96.06 96 ASN A CA 1
ATOM 779 C C . ASN A 1 96 ? -4.429 -2.700 13.422 1.00 96.06 96 ASN A C 1
ATOM 781 O O . ASN A 1 96 ? -3.763 -3.717 13.231 1.00 96.06 96 ASN A O 1
ATOM 785 N N . GLN A 1 97 ? -5.667 -2.576 12.931 1.00 96.19 97 GLN A N 1
ATOM 786 C CA . GLN A 1 97 ? -6.271 -3.552 12.015 1.00 96.19 97 GLN A CA 1
ATOM 787 C C . GLN A 1 97 ? -5.798 -3.379 10.563 1.00 96.19 97 GLN A C 1
ATOM 789 O O . GLN A 1 97 ? -5.961 -4.297 9.755 1.00 96.19 97 GLN A O 1
ATOM 794 N N . ILE A 1 98 ? -5.222 -2.224 10.219 1.00 96.88 98 ILE A N 1
ATOM 795 C CA . ILE A 1 98 ? -4.734 -1.925 8.873 1.00 96.88 98 ILE A CA 1
ATOM 796 C C . ILE A 1 98 ? -3.359 -2.562 8.665 1.00 96.88 98 ILE A C 1
ATOM 798 O O . ILE A 1 98 ? -2.461 -2.442 9.496 1.00 96.88 98 ILE A O 1
ATOM 802 N N . LYS A 1 99 ? -3.166 -3.214 7.516 1.00 95.44 99 LYS A N 1
ATOM 803 C CA . LYS A 1 99 ? -1.865 -3.763 7.117 1.00 95.44 99 LYS A CA 1
ATOM 804 C C . LYS A 1 99 ? -1.146 -2.787 6.195 1.00 95.44 99 LYS A C 1
ATOM 806 O O . LYS A 1 99 ? -1.602 -2.541 5.083 1.00 95.44 99 LYS A O 1
ATOM 811 N N . ILE A 1 100 ? -0.012 -2.263 6.646 1.00 93.38 100 ILE A N 1
ATOM 812 C CA . ILE A 1 100 ? 0.787 -1.292 5.891 1.00 93.38 100 ILE A CA 1
ATOM 813 C C . ILE A 1 100 ? 1.991 -2.002 5.265 1.00 93.38 100 ILE A C 1
ATOM 815 O O . ILE A 1 100 ? 2.756 -2.674 5.960 1.00 93.38 100 ILE A O 1
ATOM 819 N N . PHE A 1 101 ? 2.154 -1.832 3.958 1.00 89.69 101 PHE A N 1
ATOM 820 C CA . PHE A 1 101 ? 3.297 -2.273 3.169 1.00 89.69 101 PHE A CA 1
ATOM 821 C C . PHE A 1 101 ? 3.979 -1.042 2.579 1.00 89.69 101 PHE A C 1
ATOM 823 O O . PHE A 1 101 ? 3.304 -0.144 2.079 1.00 89.69 101 PHE A O 1
ATOM 830 N N . LEU A 1 102 ? 5.307 -1.011 2.649 1.00 86.81 102 LEU A N 1
ATOM 831 C CA . LEU A 1 102 ? 6.105 0.072 2.087 1.00 86.81 102 LEU A CA 1
ATOM 832 C C . LEU A 1 102 ? 6.943 -0.460 0.928 1.00 86.81 102 LEU A C 1
ATOM 834 O O . LEU A 1 102 ? 7.544 -1.531 1.063 1.00 86.81 102 LEU A O 1
ATOM 838 N N . LEU A 1 103 ? 6.964 0.265 -0.188 1.00 80.94 103 LEU A N 1
ATOM 839 C CA . LEU A 1 103 ? 7.723 -0.086 -1.381 1.00 80.94 103 LEU A CA 1
ATOM 840 C C . LEU A 1 103 ? 8.913 0.869 -1.601 1.00 80.94 103 LEU A C 1
ATOM 842 O O . LEU A 1 103 ? 8.778 2.082 -1.474 1.00 80.94 103 LEU A O 1
ATOM 846 N N . PRO A 1 104 ? 10.097 0.331 -1.937 1.00 69.75 104 PRO A N 1
ATOM 847 C CA . PRO A 1 104 ? 10.574 -0.991 -1.523 1.00 69.75 104 PRO A CA 1
ATOM 848 C C . PRO A 1 104 ? 10.695 -1.099 0.007 1.00 69.75 104 PRO A C 1
ATOM 850 O O . PRO A 1 104 ? 10.728 -0.102 0.724 1.00 69.75 104 PRO A O 1
ATOM 853 N N . GLU A 1 105 ? 10.734 -2.333 0.515 1.00 64.25 105 GLU A N 1
ATOM 854 C CA . GLU A 1 105 ? 10.741 -2.589 1.955 1.00 64.25 105 GLU A CA 1
ATOM 855 C C . GLU A 1 105 ? 11.966 -1.951 2.627 1.00 64.25 105 GLU A C 1
ATOM 857 O O . GLU A 1 105 ? 13.112 -2.334 2.387 1.00 64.25 105 GLU A O 1
ATOM 862 N N . ASN A 1 106 ? 11.695 -0.964 3.478 1.00 62.34 106 ASN A N 1
ATOM 863 C CA . ASN A 1 106 ? 12.704 -0.215 4.205 1.00 62.34 106 ASN A CA 1
ATOM 864 C C . ASN A 1 106 ? 12.996 -0.891 5.547 1.00 62.34 106 ASN A C 1
ATOM 866 O O . ASN A 1 106 ? 12.289 -0.667 6.532 1.00 62.34 106 ASN A O 1
ATOM 870 N N . ASP A 1 107 ? 14.042 -1.724 5.587 1.00 62.25 107 ASP A N 1
ATOM 871 C CA . ASP A 1 107 ? 14.609 -2.183 6.857 1.00 62.25 107 ASP A CA 1
ATOM 872 C C . ASP A 1 107 ? 15.211 -1.006 7.643 1.00 62.25 107 ASP A C 1
ATOM 874 O O . ASP A 1 107 ? 15.593 0.017 7.079 1.00 62.25 107 ASP A O 1
ATOM 878 N N . GLU A 1 108 ? 15.266 -1.118 8.968 1.00 58.16 108 GLU A N 1
ATOM 879 C CA . GLU A 1 108 ? 15.588 -0.004 9.871 1.00 58.16 108 GLU A CA 1
ATOM 880 C C . GLU A 1 108 ? 17.014 0.567 9.719 1.00 58.16 108 GLU A C 1
ATOM 882 O O . GLU A 1 108 ? 17.376 1.492 10.447 1.00 58.16 108 GLU A O 1
ATOM 887 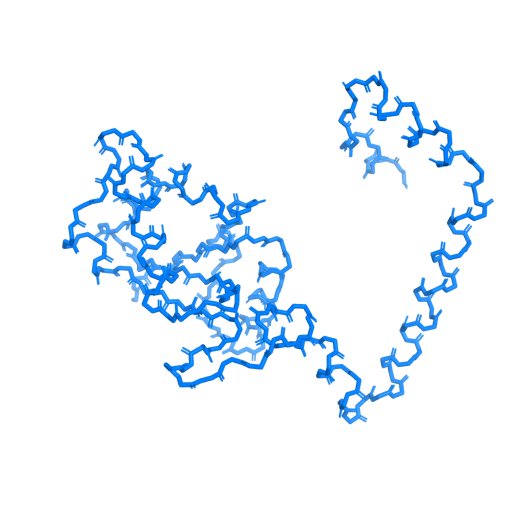N N . THR A 1 109 ? 17.858 0.031 8.826 1.00 62.34 109 THR A N 1
ATOM 888 C CA . THR A 1 109 ? 19.310 0.167 8.987 1.00 62.34 109 THR A CA 1
ATOM 889 C C . THR A 1 109 ? 20.059 0.923 7.897 1.00 62.34 109 THR A C 1
ATOM 891 O O . THR A 1 109 ? 21.104 1.484 8.237 1.00 62.34 109 THR A O 1
ATOM 894 N N . LYS A 1 110 ? 19.576 1.010 6.645 1.00 54.66 110 LYS A N 1
ATOM 895 C CA . LYS A 1 110 ? 20.086 1.955 5.617 1.00 54.66 110 LYS A CA 1
ATOM 896 C C . LYS A 1 110 ? 19.330 1.845 4.294 1.00 54.66 110 LYS A C 1
ATOM 898 O O . LYS A 1 110 ? 19.401 0.826 3.613 1.00 54.66 110 LYS A O 1
ATOM 903 N N . HIS A 1 111 ? 18.738 2.951 3.860 1.00 58.47 111 HIS A N 1
ATOM 904 C CA . HIS A 1 111 ? 18.128 3.048 2.538 1.00 58.47 111 HIS A CA 1
ATOM 905 C C . HIS A 1 111 ? 19.168 3.418 1.499 1.00 58.47 111 HIS A C 1
ATOM 907 O O . HIS A 1 111 ? 20.011 4.297 1.701 1.00 58.47 111 HIS A O 1
ATOM 913 N N . HIS A 1 112 ? 19.115 2.728 0.368 1.00 59.91 112 HIS A N 1
ATOM 914 C CA . HIS A 1 112 ? 19.841 3.172 -0.799 1.00 59.91 112 HIS A CA 1
ATOM 915 C C . HIS A 1 112 ? 18.970 4.240 -1.478 1.00 59.91 112 HIS A C 1
ATOM 917 O O . HIS A 1 112 ? 17.883 3.901 -1.945 1.00 59.91 112 HIS A O 1
ATOM 923 N N . PRO A 1 113 ? 19.423 5.501 -1.586 1.00 65.06 113 PRO A N 1
ATOM 924 C CA . PRO A 1 113 ? 18.583 6.627 -2.014 1.00 65.06 113 PRO A CA 1
ATOM 925 C C . PRO A 1 113 ? 17.976 6.452 -3.415 1.00 65.06 113 PRO A C 1
ATOM 927 O O . PRO A 1 113 ? 16.986 7.085 -3.751 1.00 65.06 113 PRO A O 1
ATOM 930 N N . ASN A 1 114 ? 18.549 5.565 -4.232 1.00 64.12 114 ASN A N 1
ATOM 931 C CA . ASN A 1 114 ? 18.047 5.259 -5.575 1.00 64.12 114 ASN A CA 1
ATOM 932 C C . ASN A 1 114 ? 16.951 4.175 -5.612 1.00 64.12 114 ASN A C 1
ATOM 934 O O . ASN A 1 114 ? 16.480 3.852 -6.697 1.00 64.12 114 ASN A O 1
ATOM 938 N N . TYR A 1 115 ? 16.600 3.562 -4.480 1.00 64.56 115 TYR A N 1
ATOM 939 C CA . TYR A 1 115 ? 15.599 2.492 -4.380 1.00 64.56 115 TYR A CA 1
ATOM 940 C C . TYR A 1 115 ? 14.642 2.819 -3.238 1.00 64.56 115 TYR A C 1
ATOM 942 O O . TYR A 1 115 ? 14.575 2.089 -2.264 1.00 64.56 115 TYR A O 1
ATOM 950 N N . CYS A 1 116 ? 13.998 3.976 -3.301 1.00 71.12 116 CYS A N 1
ATOM 951 C CA . CYS A 1 116 ? 13.063 4.441 -2.271 1.00 71.12 116 CYS A CA 1
ATOM 952 C C . CYS A 1 116 ? 11.627 4.572 -2.793 1.00 71.12 116 CYS A C 1
ATOM 954 O O . CYS A 1 116 ? 10.706 4.715 -1.995 1.00 71.12 116 CYS A O 1
ATOM 956 N N . GLU A 1 117 ? 11.484 4.471 -4.112 1.00 73.94 117 GLU A N 1
ATOM 957 C CA . GLU A 1 117 ? 10.254 4.590 -4.887 1.00 73.94 117 GLU A CA 1
ATOM 958 C C . GLU A 1 117 ? 10.138 3.371 -5.809 1.00 73.94 117 GLU A C 1
ATOM 960 O O . GLU A 1 117 ? 11.144 2.708 -6.133 1.00 73.94 117 GLU A O 1
ATOM 965 N N . LEU A 1 118 ? 8.921 3.080 -6.250 1.00 78.38 118 LEU A N 1
ATOM 966 C CA . LEU A 1 118 ? 8.640 1.961 -7.138 1.00 78.38 118 LEU A CA 1
ATOM 967 C C . LEU A 1 118 ? 9.272 2.142 -8.530 1.00 78.38 118 LEU A C 1
ATOM 969 O O . LEU A 1 118 ? 9.858 1.205 -9.084 1.00 78.38 118 LEU A O 1
ATOM 973 N N . GLU A 1 119 ? 9.195 3.337 -9.112 1.00 79.31 119 GLU A N 1
ATOM 974 C CA . GLU A 1 119 ? 9.590 3.602 -10.499 1.00 79.31 119 GLU A CA 1
ATOM 975 C C . GLU A 1 119 ? 11.084 3.360 -10.766 1.00 79.31 119 GLU A C 1
ATOM 977 O O . GLU A 1 119 ? 11.400 2.647 -11.730 1.00 79.31 119 GLU A O 1
ATOM 982 N N . PRO A 1 120 ? 12.027 3.860 -9.939 1.00 73.62 120 PRO A N 1
ATOM 983 C CA . PRO A 1 120 ? 13.451 3.575 -10.119 1.00 73.62 120 PRO A CA 1
ATOM 984 C C . PRO A 1 120 ? 13.771 2.076 -10.046 1.00 73.62 120 PRO A C 1
ATOM 986 O O . PRO A 1 120 ? 14.659 1.577 -10.749 1.00 73.62 120 PRO A O 1
ATOM 989 N N . LEU A 1 121 ? 13.037 1.337 -9.210 1.00 71.88 121 LEU A N 1
ATOM 990 C CA . LEU A 1 121 ? 13.219 -0.097 -9.021 1.00 71.88 121 LEU A CA 1
ATOM 991 C C . LEU A 1 121 ? 12.709 -0.887 -10.233 1.00 71.88 121 LEU A C 1
ATOM 993 O O . LEU A 1 121 ? 13.423 -1.763 -10.732 1.00 71.88 121 LEU A O 1
ATOM 997 N N . LEU A 1 122 ? 11.540 -0.524 -10.766 1.00 75.94 122 LEU A N 1
ATOM 998 C CA . LEU A 1 122 ? 11.014 -1.084 -12.013 1.00 75.94 122 LEU A CA 1
ATOM 999 C C . LEU A 1 122 ? 11.941 -0.797 -13.199 1.00 75.94 122 LEU A C 1
ATOM 1001 O O . LEU A 1 122 ? 12.213 -1.692 -14.003 1.00 75.94 122 LEU A O 1
ATOM 1005 N N . GLU A 1 123 ? 12.485 0.420 -13.296 1.00 75.06 123 GLU A N 1
ATOM 1006 C CA . GLU A 1 123 ? 13.421 0.776 -14.364 1.00 75.06 123 GLU A CA 1
ATOM 1007 C C . GLU A 1 123 ? 14.697 -0.076 -14.299 1.00 75.06 123 GLU A C 1
ATOM 1009 O O . GLU A 1 123 ? 15.176 -0.571 -15.326 1.00 75.06 123 GLU A O 1
ATOM 1014 N N . LYS A 1 124 ? 15.245 -0.281 -13.096 1.00 72.06 124 LYS A N 1
ATOM 1015 C CA .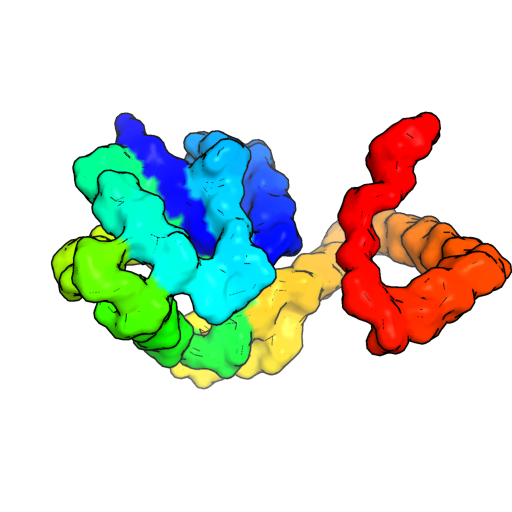 LYS A 1 124 ? 16.421 -1.132 -12.901 1.00 72.06 124 LYS A CA 1
ATOM 1016 C C . LYS A 1 124 ? 16.133 -2.589 -13.253 1.00 72.06 124 LYS A C 1
ATOM 1018 O O . LYS A 1 124 ? 16.889 -3.170 -14.030 1.00 72.06 124 LYS A O 1
ATOM 1023 N N . MET A 1 125 ? 15.036 -3.160 -12.749 1.00 71.81 125 MET A N 1
ATOM 1024 C CA . MET A 1 125 ? 14.640 -4.535 -13.076 1.00 71.81 125 MET A CA 1
ATOM 1025 C C . MET A 1 125 ? 14.482 -4.724 -14.584 1.00 71.81 125 MET A C 1
ATOM 1027 O O . MET A 1 125 ? 14.968 -5.706 -15.135 1.00 71.81 125 MET A O 1
ATOM 1031 N N . ALA A 1 126 ? 13.876 -3.761 -15.278 1.00 73.38 126 ALA A N 1
ATOM 1032 C CA . ALA A 1 126 ? 13.726 -3.83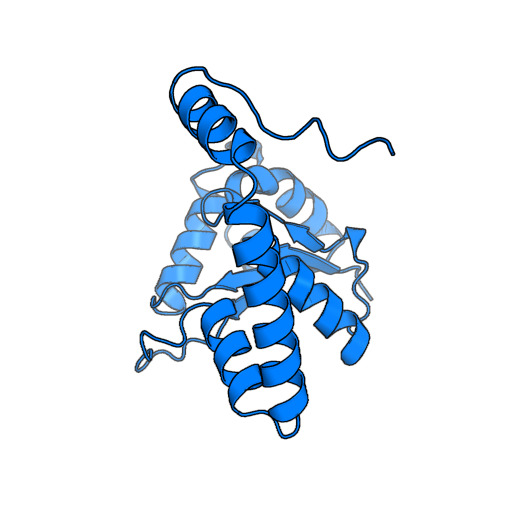1 -16.723 1.00 73.38 126 ALA A CA 1
ATOM 1033 C C . ALA A 1 126 ? 15.084 -3.796 -17.459 1.00 73.38 126 ALA A C 1
ATOM 1035 O O . ALA A 1 126 ? 15.301 -4.586 -18.383 1.00 73.38 126 ALA A O 1
ATOM 1036 N N . LYS A 1 127 ? 16.026 -2.946 -17.017 1.00 71.38 127 LYS A N 1
ATOM 1037 C CA . LYS A 1 127 ? 17.397 -2.852 -17.566 1.00 71.38 127 LYS A CA 1
ATOM 1038 C C . LYS A 1 127 ? 18.236 -4.111 -17.337 1.00 71.38 127 LYS A C 1
ATOM 1040 O O . LYS A 1 127 ? 19.067 -4.445 -18.186 1.00 71.38 127 LYS A O 1
ATOM 1045 N N . GLU A 1 128 ? 18.057 -4.751 -16.187 1.00 71.38 128 GLU A N 1
ATOM 1046 C CA . GLU A 1 128 ? 18.833 -5.914 -15.739 1.00 71.38 128 GLU A CA 1
ATOM 1047 C C . GLU A 1 128 ? 18.152 -7.253 -16.065 1.00 71.38 128 GLU A C 1
ATOM 1049 O O . GLU A 1 128 ? 18.764 -8.304 -15.890 1.00 71.38 128 GLU A O 1
ATOM 1054 N N . SER A 1 129 ? 16.917 -7.232 -16.576 1.00 66.94 129 SER A N 1
ATOM 1055 C CA . SER A 1 129 ? 16.181 -8.441 -16.951 1.00 66.94 129 SER A CA 1
ATOM 1056 C C . SER A 1 129 ? 16.871 -9.231 -18.068 1.00 66.94 129 SER A C 1
ATOM 1058 O O . SER A 1 129 ? 17.506 -8.671 -18.966 1.00 66.94 129 SER A O 1
ATOM 1060 N N . GLU A 1 130 ? 16.653 -10.550 -18.083 1.00 60.22 130 GLU A N 1
ATOM 1061 C CA . GLU A 1 130 ? 17.078 -11.438 -19.180 1.00 60.22 130 GLU A CA 1
ATOM 1062 C C . GLU A 1 130 ? 16.500 -11.008 -20.542 1.00 60.22 130 GLU A C 1
ATOM 1064 O O . GLU A 1 130 ? 17.045 -11.337 -21.594 1.00 60.22 130 GLU A O 1
ATOM 1069 N N . ASN A 1 131 ? 15.442 -10.189 -20.531 1.00 67.00 131 ASN A N 1
ATOM 1070 C CA . ASN A 1 131 ? 14.794 -9.625 -21.709 1.00 67.00 131 ASN A CA 1
ATOM 1071 C C . ASN A 1 131 ? 15.252 -8.184 -22.018 1.00 67.00 131 ASN A C 1
ATOM 1073 O O . ASN A 1 131 ? 14.511 -7.375 -22.580 1.00 67.00 131 ASN A O 1
ATOM 1077 N N . LYS A 1 132 ? 16.504 -7.845 -21.681 1.00 73.19 132 LYS A N 1
ATOM 1078 C CA . LYS A 1 132 ? 17.133 -6.536 -21.943 1.00 73.19 132 LYS A CA 1
ATOM 1079 C C . LYS A 1 132 ? 16.962 -6.046 -23.387 1.00 73.19 132 LYS A C 1
ATOM 1081 O O . LYS A 1 132 ? 16.857 -4.839 -23.623 1.00 73.19 132 LYS A O 1
ATOM 1086 N N . ALA A 1 133 ? 16.920 -6.964 -24.354 1.00 76.31 133 ALA A N 1
ATOM 1087 C CA . ALA A 1 133 ? 16.665 -6.651 -25.759 1.00 76.31 133 ALA A CA 1
ATOM 1088 C C . ALA A 1 133 ? 15.251 -6.085 -25.982 1.00 76.31 133 ALA A C 1
ATOM 1090 O O . ALA A 1 133 ? 15.110 -5.056 -26.645 1.00 76.31 133 ALA A O 1
ATOM 1091 N N . PHE A 1 134 ? 14.228 -6.689 -25.366 1.00 73.31 134 PHE A N 1
ATOM 1092 C CA . PHE A 1 134 ? 12.857 -6.179 -25.388 1.00 73.31 134 PHE A CA 1
ATOM 1093 C C . PHE A 1 134 ? 12.772 -4.791 -24.744 1.00 73.31 134 PHE A C 1
ATOM 1095 O O . PHE A 1 134 ? 12.250 -3.870 -25.366 1.00 73.31 134 PHE A O 1
ATOM 1102 N N . TYR A 1 135 ? 13.364 -4.600 -23.558 1.00 72.75 135 TYR A N 1
ATOM 1103 C CA . TYR A 1 135 ? 13.393 -3.283 -22.906 1.00 72.75 135 TYR A CA 1
ATOM 1104 C C . TYR A 1 135 ? 14.080 -2.22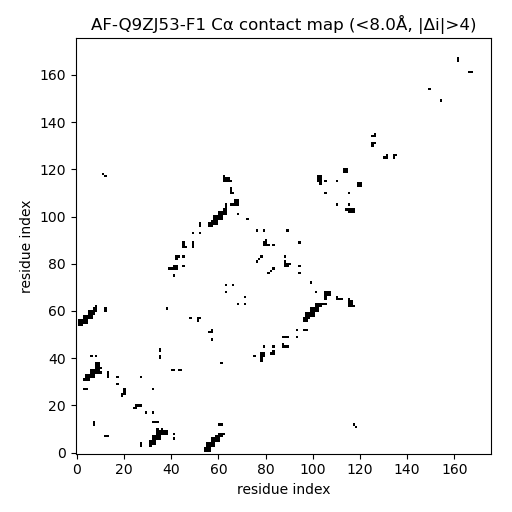0 -23.774 1.00 72.75 135 TYR A C 1
ATOM 1106 O O . TYR A 1 135 ? 13.578 -1.107 -23.920 1.00 72.75 135 TYR A O 1
ATOM 1114 N N . THR A 1 136 ? 15.215 -2.562 -24.390 1.00 77.44 136 THR A N 1
ATOM 1115 C CA . THR A 1 136 ? 15.942 -1.644 -25.277 1.00 77.44 136 THR A CA 1
ATOM 1116 C C . THR A 1 136 ? 15.092 -1.261 -26.489 1.00 77.44 136 THR A C 1
ATOM 1118 O O . THR A 1 136 ? 15.011 -0.079 -26.819 1.00 77.44 136 THR A O 1
ATOM 1121 N N . SER A 1 137 ? 14.422 -2.235 -27.111 1.00 77.44 137 SER A N 1
ATOM 1122 C CA . SER A 1 137 ? 13.527 -2.011 -28.251 1.00 77.44 137 SER A CA 1
ATOM 1123 C C . SER A 1 137 ? 12.310 -1.159 -27.871 1.00 77.44 137 SER A C 1
ATOM 1125 O O . SER A 1 137 ? 12.026 -0.165 -28.539 1.00 77.44 137 SER A O 1
ATOM 1127 N N . PHE A 1 138 ? 11.651 -1.469 -26.751 1.00 75.06 138 PHE A N 1
ATOM 1128 C CA . PHE A 1 138 ? 10.534 -0.689 -26.220 1.00 75.06 138 PHE A CA 1
ATOM 1129 C C . PHE A 1 138 ? 10.946 0.760 -25.926 1.00 75.06 138 PHE A C 1
ATOM 1131 O O . PHE A 1 138 ? 10.285 1.701 -26.364 1.00 75.06 138 PHE A O 1
ATOM 1138 N N . ARG A 1 139 ? 12.087 0.964 -25.254 1.00 76.81 139 ARG A N 1
ATOM 1139 C CA . ARG A 1 139 ? 12.618 2.299 -24.941 1.00 76.81 139 ARG A CA 1
ATOM 1140 C C . ARG A 1 139 ? 12.979 3.087 -26.200 1.00 76.81 139 ARG A C 1
ATOM 1142 O O . ARG A 1 139 ? 12.738 4.291 -26.251 1.00 76.81 139 ARG A O 1
ATOM 1149 N N . GLN A 1 140 ? 13.554 2.433 -27.210 1.00 78.94 140 GLN A N 1
ATOM 1150 C CA . GLN A 1 140 ? 13.818 3.055 -28.511 1.00 78.94 140 GLN A CA 1
ATOM 1151 C C . GLN A 1 140 ? 12.516 3.498 -29.180 1.00 78.94 140 GLN A C 1
ATOM 1153 O O . GLN A 1 140 ? 12.419 4.652 -29.587 1.00 78.94 140 GLN A O 1
ATOM 1158 N N . HIS A 1 141 ? 11.506 2.625 -29.224 1.00 75.88 141 HIS A N 1
ATOM 1159 C CA . HIS A 1 141 ? 10.199 2.944 -29.792 1.00 75.88 141 HIS A CA 1
ATOM 1160 C C . HIS A 1 141 ? 9.535 4.128 -29.072 1.00 75.88 141 HIS A C 1
ATOM 1162 O O . HIS A 1 141 ? 9.109 5.085 -29.717 1.00 75.88 141 HIS A O 1
ATOM 1168 N N . TYR A 1 142 ? 9.536 4.118 -27.736 1.00 73.69 142 TYR A N 1
ATOM 1169 C CA . TYR A 1 142 ? 8.961 5.190 -26.926 1.00 73.69 142 TYR A CA 1
ATOM 1170 C C . TYR A 1 142 ? 9.682 6.532 -27.122 1.00 73.69 142 TYR A C 1
ATOM 1172 O O . TYR A 1 142 ? 9.039 7.566 -27.276 1.00 73.69 142 TYR A O 1
ATOM 1180 N N . ASN A 1 143 ? 11.018 6.536 -27.168 1.00 77.00 143 ASN A N 1
ATOM 1181 C CA . ASN A 1 143 ? 11.789 7.757 -27.419 1.00 77.00 143 ASN A CA 1
ATOM 1182 C C . ASN A 1 143 ? 11.538 8.324 -28.820 1.00 77.00 143 ASN A C 1
ATOM 1184 O O . ASN A 1 143 ? 11.458 9.542 -28.970 1.00 77.00 143 ASN A O 1
ATOM 1188 N N . THR A 1 144 ? 11.415 7.464 -29.834 1.00 82.19 144 THR A N 1
ATOM 1189 C CA . THR A 1 144 ? 11.052 7.880 -31.193 1.00 82.19 144 THR A CA 1
ATOM 1190 C C . THR A 1 144 ? 9.679 8.540 -31.196 1.00 82.19 144 THR A C 1
ATOM 1192 O O . THR A 1 144 ? 9.577 9.694 -31.602 1.00 82.19 144 THR A O 1
ATOM 1195 N N . LEU A 1 145 ? 8.667 7.876 -30.626 1.00 74.81 145 LEU A N 1
ATOM 1196 C CA . LEU A 1 145 ? 7.315 8.419 -30.492 1.00 74.81 145 LEU A CA 1
ATOM 1197 C C . LEU A 1 145 ? 7.313 9.765 -29.752 1.00 74.81 145 LEU A C 1
ATOM 1199 O O . LEU A 1 145 ? 6.711 10.733 -30.201 1.00 74.81 145 LEU A O 1
ATOM 1203 N N . PHE A 1 146 ? 8.025 9.862 -28.630 1.00 69.44 146 PHE A N 1
ATOM 1204 C CA . PHE A 1 146 ? 8.081 11.085 -27.834 1.00 69.44 146 PHE A CA 1
ATOM 1205 C C . PHE A 1 146 ? 8.780 12.236 -28.566 1.00 69.44 146 PHE A C 1
ATOM 1207 O O . PHE A 1 146 ? 8.361 13.391 -28.466 1.00 69.44 146 PHE A O 1
ATOM 1214 N N . ASN A 1 147 ? 9.837 11.938 -29.322 1.00 74.50 147 ASN A N 1
ATOM 1215 C CA . ASN A 1 147 ? 10.511 12.926 -30.155 1.00 74.50 147 ASN A CA 1
ATOM 1216 C C . ASN A 1 147 ? 9.610 13.389 -31.301 1.00 74.50 147 ASN A C 1
ATOM 1218 O O . ASN A 1 147 ? 9.535 14.590 -31.541 1.00 74.50 147 ASN A O 1
ATOM 1222 N N . GLU A 1 148 ? 8.891 12.477 -31.955 1.00 75.88 148 GLU A N 1
ATOM 1223 C CA . GLU A 1 148 ? 7.895 12.808 -32.978 1.00 75.88 148 GLU A CA 1
ATOM 1224 C C . GLU A 1 148 ? 6.795 13.709 -32.405 1.00 75.88 148 GLU A C 1
ATOM 1226 O O . GLU A 1 148 ? 6.542 14.781 -32.951 1.00 75.88 148 GLU A O 1
ATOM 1231 N N . VAL A 1 149 ? 6.234 13.363 -31.241 1.00 68.44 149 VAL A N 1
ATOM 1232 C CA . VAL A 1 149 ? 5.242 14.185 -30.526 1.00 68.44 149 VAL A CA 1
ATOM 1233 C C . VAL A 1 149 ? 5.797 15.570 -30.180 1.00 68.44 149 VAL A C 1
ATOM 1235 O O . VAL A 1 149 ? 5.111 16.573 -30.362 1.00 68.44 149 VAL A O 1
AT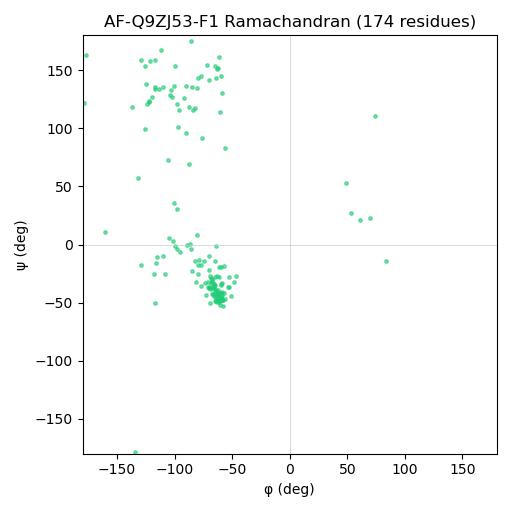OM 1238 N N . LYS A 1 150 ? 7.059 15.672 -29.745 1.00 64.06 150 LYS A N 1
ATOM 1239 C CA . LYS A 1 150 ? 7.722 16.964 -29.487 1.00 64.06 150 LYS A CA 1
ATOM 1240 C C . LYS A 1 150 ? 7.914 17.820 -30.741 1.00 64.06 150 LYS A C 1
ATOM 1242 O O . LYS A 1 150 ? 7.975 19.044 -30.618 1.00 64.06 150 LYS A O 1
ATOM 1247 N N . GLN A 1 151 ? 8.033 17.210 -31.921 1.00 64.38 151 GLN A N 1
ATOM 1248 C CA . GLN A 1 151 ? 8.127 17.938 -33.191 1.00 64.38 151 GLN A CA 1
ATOM 1249 C C . GLN A 1 151 ? 6.763 18.435 -33.694 1.00 64.38 151 GLN A C 1
ATOM 1251 O O . GLN A 1 151 ? 6.706 19.319 -34.554 1.00 64.38 151 GLN A O 1
ATOM 1256 N N . ILE A 1 152 ? 5.660 17.949 -33.117 1.00 63.41 152 ILE A N 1
ATOM 1257 C CA . ILE A 1 152 ? 4.313 18.460 -33.368 1.00 63.41 152 ILE A CA 1
ATOM 1258 C C . ILE A 1 152 ? 4.161 19.788 -32.597 1.00 63.41 152 ILE A C 1
ATOM 1260 O O . ILE A 1 152 ? 3.791 19.846 -31.425 1.00 63.41 152 ILE A O 1
ATOM 1264 N N . LYS A 1 153 ? 4.477 20.896 -33.287 1.00 55.06 153 LYS A N 1
ATOM 1265 C CA . LYS A 1 153 ? 4.452 22.293 -32.797 1.00 55.06 153 LYS A CA 1
ATOM 1266 C C . LYS A 1 153 ? 3.205 22.773 -32.004 1.00 55.06 153 LYS A C 1
ATOM 1268 O O . LYS A 1 153 ? 3.403 23.678 -31.195 1.00 55.06 153 LYS A O 1
ATOM 1273 N N . PRO A 1 154 ? 1.961 22.259 -32.147 1.00 53.03 154 PRO A N 1
ATOM 1274 C CA . PRO A 1 154 ? 0.807 22.796 -31.414 1.00 53.03 154 PRO A CA 1
ATOM 1275 C C . PRO A 1 154 ? 0.841 22.534 -29.900 1.00 53.03 154 PRO A C 1
ATOM 1277 O O . PRO A 1 154 ? 0.294 23.328 -29.134 1.00 53.03 154 PRO A O 1
ATOM 1280 N N . ILE A 1 155 ? 1.513 21.468 -29.445 1.00 51.88 155 ILE A N 1
ATOM 1281 C CA . ILE A 1 155 ? 1.472 21.070 -28.026 1.00 51.88 155 ILE A CA 1
ATOM 1282 C C . ILE A 1 155 ? 2.250 22.068 -27.152 1.00 51.88 155 ILE A C 1
ATOM 1284 O O . ILE A 1 155 ? 1.847 22.361 -26.029 1.00 51.88 155 ILE A O 1
ATOM 1288 N N . GLN A 1 156 ? 3.313 22.685 -27.681 1.00 46.19 156 GLN A N 1
ATOM 1289 C CA . GLN A 1 156 ? 4.079 23.700 -26.946 1.00 46.19 156 GLN A CA 1
ATOM 1290 C C . GLN A 1 156 ? 3.285 25.000 -26.725 1.00 46.19 156 GLN A C 1
ATOM 1292 O O . GLN A 1 156 ? 3.459 25.650 -25.693 1.00 46.19 156 GLN A O 1
ATOM 1297 N N . SER A 1 157 ? 2.404 25.380 -27.659 1.00 50.69 157 SER A N 1
ATOM 1298 C CA . SER A 1 157 ? 1.523 26.549 -27.508 1.00 50.69 157 SER A CA 1
ATOM 1299 C C . SER A 1 157 ? 0.331 26.283 -26.588 1.00 50.69 157 SER A C 1
ATOM 1301 O O . SER A 1 157 ? -0.042 27.170 -25.822 1.00 50.69 157 SER A O 1
ATOM 1303 N N . GLU A 1 158 ? -0.232 25.071 -26.605 1.00 51.38 158 GLU A N 1
ATOM 1304 C CA . GLU A 1 158 ? -1.305 24.690 -25.676 1.00 51.38 158 GLU A CA 1
ATOM 1305 C C . GLU A 1 158 ? -0.779 24.544 -24.237 1.00 51.38 158 GLU A C 1
ATOM 1307 O O . GLU A 1 158 ? -1.425 25.021 -23.306 1.00 51.38 158 GLU A O 1
ATOM 1312 N N . GLN A 1 159 ? 0.441 24.026 -24.038 1.00 49.62 159 GLN A N 1
ATOM 1313 C CA . GLN A 1 159 ? 1.066 23.944 -22.709 1.00 49.62 159 GLN A CA 1
ATOM 1314 C C . GLN A 1 159 ? 1.504 25.312 -22.151 1.00 49.62 159 GLN A C 1
ATOM 1316 O O . GLN A 1 159 ? 1.343 25.558 -20.956 1.00 49.62 159 GLN A O 1
ATOM 1321 N N . LYS A 1 160 ? 1.999 26.244 -22.987 1.00 46.66 160 LYS A N 1
ATOM 1322 C CA . LYS A 1 160 ? 2.313 27.619 -22.536 1.00 46.66 160 LYS A CA 1
ATOM 1323 C C . LYS A 1 160 ? 1.068 28.420 -22.144 1.00 46.66 160 LYS A C 1
ATOM 1325 O O . LYS A 1 160 ? 1.151 29.245 -21.239 1.00 46.66 160 LYS A O 1
ATOM 1330 N N . ASN A 1 161 ? -0.067 28.183 -22.803 1.00 45.06 161 ASN A N 1
ATOM 1331 C CA . ASN A 1 161 ? -1.321 28.866 -22.481 1.00 45.06 161 ASN A CA 1
ATOM 1332 C C . ASN A 1 161 ? -2.051 28.230 -21.285 1.00 45.06 161 ASN A C 1
ATOM 1334 O O . ASN A 1 161 ? -2.645 28.962 -20.499 1.00 45.06 161 ASN A O 1
ATOM 1338 N N . ALA A 1 162 ? -1.947 26.911 -21.081 1.00 43.00 162 ALA A N 1
ATOM 1339 C CA . ALA A 1 162 ? -2.537 26.222 -19.925 1.00 43.00 162 ALA A CA 1
ATOM 1340 C C . ALA A 1 162 ? -1.837 26.535 -18.585 1.00 43.00 162 ALA A C 1
ATOM 1342 O O . ALA A 1 162 ? -2.453 26.427 -17.530 1.00 43.00 162 ALA A O 1
ATOM 1343 N N . LEU A 1 163 ? -0.573 26.977 -18.612 1.00 41.69 163 LEU A N 1
ATOM 1344 C CA . LEU A 1 163 ? 0.131 27.489 -17.425 1.00 41.69 163 LEU A CA 1
ATOM 1345 C C . LEU A 1 163 ? -0.281 28.923 -17.034 1.00 41.69 163 LEU A C 1
ATOM 1347 O O . LEU A 1 163 ? -0.048 29.322 -15.899 1.00 41.69 163 LEU A O 1
ATOM 1351 N N . ASN A 1 164 ? -0.905 29.687 -17.941 1.00 47.75 164 ASN A N 1
ATOM 1352 C CA . ASN A 1 164 ? -1.318 31.079 -17.698 1.00 47.75 164 ASN A CA 1
ATOM 1353 C C . ASN A 1 164 ? -2.835 31.279 -17.587 1.00 47.75 164 ASN A C 1
ATOM 1355 O O . ASN A 1 164 ? -3.286 32.353 -17.194 1.00 47.75 164 ASN A O 1
ATOM 1359 N N . VAL A 1 165 ? -3.636 30.272 -17.916 1.00 43.78 165 VAL A N 1
ATOM 1360 C CA . VAL A 1 165 ? -5.091 30.325 -17.784 1.00 43.78 165 VAL A CA 1
ATOM 1361 C C . VAL A 1 165 ? -5.505 28.985 -17.208 1.00 43.78 165 VAL A C 1
ATOM 1363 O O . VAL A 1 165 ? -5.217 27.970 -17.828 1.00 43.78 165 VAL A O 1
ATOM 1366 N N . GLY A 1 166 ? -6.112 28.975 -16.016 1.00 46.28 166 GLY A N 1
ATOM 1367 C CA . GLY A 1 166 ? -6.468 27.767 -15.263 1.00 46.28 166 GLY A CA 1
ATOM 1368 C C . GLY A 1 166 ? -7.364 26.805 -16.047 1.00 46.28 166 GLY A C 1
ATOM 1369 O O . GLY A 1 166 ? -8.582 26.814 -15.888 1.00 46.28 166 GLY A O 1
ATOM 1370 N N . TYR A 1 167 ? -6.751 25.980 -16.894 1.00 37.94 167 TYR A N 1
ATOM 1371 C CA . TYR A 1 167 ? -7.412 25.052 -17.799 1.00 37.94 167 TYR A CA 1
ATOM 1372 C C . TYR A 1 167 ? -6.934 23.630 -17.518 1.00 37.94 167 TYR A C 1
ATOM 1374 O O . TYR A 1 167 ? -5.745 23.324 -17.552 1.00 37.94 167 TYR A O 1
ATOM 1382 N N . ASN A 1 168 ? -7.908 22.773 -17.227 1.00 43.56 168 ASN A N 1
ATOM 1383 C CA . ASN A 1 168 ? -7.757 21.372 -16.864 1.00 43.56 168 ASN A CA 1
ATOM 1384 C C . ASN A 1 168 ? -7.638 20.504 -18.137 1.00 43.56 168 ASN A C 1
ATOM 1386 O O . ASN A 1 168 ? -8.601 20.450 -18.909 1.00 43.56 168 ASN A O 1
ATOM 1390 N N . PRO A 1 169 ? -6.511 19.817 -18.399 1.00 39.56 169 PRO A N 1
ATOM 1391 C CA . PRO A 1 169 ? -6.346 19.005 -19.596 1.00 39.56 169 PRO A CA 1
ATOM 1392 C C . PRO A 1 169 ? -6.871 17.583 -19.350 1.00 39.56 169 PRO A C 1
ATOM 1394 O O . PRO A 1 169 ? -6.099 16.634 -19.282 1.00 39.56 169 PRO A O 1
ATOM 1397 N N . ILE A 1 170 ? -8.191 17.422 -19.203 1.00 39.41 170 ILE A N 1
ATOM 1398 C CA . ILE A 1 170 ? -8.830 16.086 -19.167 1.00 39.41 170 ILE A CA 1
ATOM 1399 C C . ILE A 1 170 ? -9.783 15.854 -20.350 1.00 39.41 170 ILE A C 1
ATOM 1401 O O . ILE A 1 170 ? -10.082 14.718 -20.701 1.00 39.41 170 ILE A O 1
ATOM 1405 N N . SER A 1 171 ? -10.204 16.878 -21.082 1.00 42.53 171 SER A N 1
ATOM 1406 C CA . SER A 1 171 ? -11.200 16.704 -22.145 1.00 42.53 171 SER A CA 1
ATOM 1407 C C . SER A 1 171 ? -10.600 16.787 -23.549 1.00 42.53 171 SER A C 1
ATOM 1409 O O . SER A 1 171 ? -10.832 17.778 -24.239 1.00 42.53 171 SER A O 1
ATOM 1411 N N . ARG A 1 172 ? -9.852 15.761 -23.999 1.00 40.28 172 ARG A N 1
ATOM 1412 C CA . ARG A 1 172 ? -9.737 15.496 -25.456 1.00 40.28 172 ARG A CA 1
ATOM 1413 C C . ARG A 1 172 ? -9.274 14.116 -25.944 1.00 40.28 172 ARG A C 1
ATOM 1415 O O . ARG A 1 172 ? -9.086 13.971 -27.143 1.00 40.28 172 ARG A O 1
ATOM 1422 N N . PHE A 1 173 ? -9.181 13.089 -25.100 1.00 36.50 173 PHE A N 1
ATOM 1423 C CA . PHE A 1 173 ? -8.984 11.704 -25.578 1.00 36.50 173 PHE A CA 1
ATOM 1424 C C . PHE A 1 173 ? -10.279 10.873 -25.585 1.00 36.50 173 PHE A C 1
ATOM 1426 O O . PHE A 1 173 ? -10.275 9.675 -25.331 1.00 36.50 173 PHE A O 1
ATOM 1433 N N . LEU A 1 174 ? -11.403 11.518 -25.900 1.00 36.16 174 LEU A N 1
ATOM 1434 C CA . LEU A 1 174 ? -12.658 10.855 -26.253 1.00 36.16 174 LEU A CA 1
ATOM 1435 C C . LEU A 1 174 ? -13.078 11.380 -27.632 1.00 36.16 174 LEU A C 1
ATOM 1437 O O . LEU A 1 174 ? -13.271 12.586 -27.778 1.00 36.16 174 LEU A O 1
ATOM 1441 N N . PHE A 1 175 ? -13.219 10.453 -28.589 1.00 36.00 175 PHE A N 1
ATOM 1442 C CA . PHE A 1 175 ? -13.425 10.624 -30.042 1.00 36.00 175 PHE A CA 1
ATOM 1443 C C . PHE A 1 175 ? -12.141 11.065 -30.773 1.00 36.00 175 PHE A C 1
ATOM 1445 O O . PHE A 1 175 ? -11.660 12.172 -30.560 1.00 36.00 175 PHE A O 1
ATOM 1452 N N . VAL A 1 176 ? -11.494 10.248 -31.613 1.00 37.41 176 VAL A N 1
ATOM 1453 C CA . VAL A 1 176 ? -11.975 9.365 -32.700 1.00 37.41 176 VAL A CA 1
ATOM 1454 C C . VAL A 1 176 ? -11.073 8.139 -32.831 1.00 37.41 176 VAL A C 1
ATOM 1456 O O . VAL A 1 176 ? -9.846 8.316 -32.673 1.00 37.41 176 VAL A O 1
#

Radius of gyration: 19.8 Å; Cα contacts (8 Å, |Δi|>4): 198; chains: 1; bounding box: 37×46×51 Å

Foldseek 3Di:
DFAEAEEEAAPVRLVVVVVVCVVVVVVHDSVRYHHLHHLLRVLVCLQVLLVCLVGHQYEYEYFQQQPAPVVSLVSNLCSQAPVHDNVSRDDPVSSVSYHYHYFPDHDRPGDDNQRRDDVSVVVVCCCPDPVVVVSVVVVVVVVVVVVVVVVPPPVVVVVVVCVVDVDDPPPDPPDD

Organism: Helicobacter pylori (strain J99 / ATCC 700824) (NCBI:txid85963)

Sequence (176 aa):
MREKFVYVEGESDKIFLTILNEVKNLGLKDSNIINCGSKDKLSEEAESIKGNLKAKDIYIVFDSDNQTKETKIQEIKKQLQENTKQEHRLNDEEFNQIKIFLLPENDETKHHPNYCELEPLLEKMAKESENKAFYTSFRQHYNTLFNEVKQIKPIQSEQKNALNVGYNPISRFLFV

Secondary structure (DSSP, 8-state):
-PPEEEEESSHHHHHHHHHHHHHHT----GGGEEE-SSGGGGGGGHHHHHHHTTTSEEEEEEE-TT--HHHHHHHHHHHHHTSS-GGG---HHHHTTSEEEEES---TT---TTSSSHHHHHHHHHHHSTTHHHHHHHHHHHHHHHHHHHHSTHHHHHHHHHTTTT--TTSSSS--

Solvent-accessible surface area (backbone atoms only — not comparable to full-atom values): 10047 Å² total; per-residue (Å²): 131,69,54,59,37,36,41,21,29,32,69,67,52,46,53,50,50,50,52,48,29,67,76,65,62,69,78,69,53,74,91,34,55,41,60,44,74,35,82,86,32,54,21,78,44,19,53,59,52,60,65,40,58,82,69,32,45,44,35,38,46,34,64,29,77,72,43,48,50,68,57,51,50,52,52,53,47,42,27,34,49,60,68,30,58,80,90,36,34,49,52,71,73,61,50,69,63,48,45,80,45,48,32,46,77,52,63,93,81,76,79,56,85,74,52,19,40,60,65,56,44,53,53,46,50,43,65,71,35,97,54,32,66,58,46,51,52,51,51,49,53,50,52,51,52,52,51,55,55,67,67,46,67,67,56,64,56,53,53,60,47,40,76,76,44,100,58,80,93,76,87,70,91,71,83,132